Protein AF-A0A7S3P737-F1 (afdb_monomer_lite)

Structure (mmCIF, N/CA/C/O backbone):
data_AF-A0A7S3P737-F1
#
_entry.id   AF-A0A7S3P737-F1
#
loop_
_atom_site.group_PDB
_atom_site.id
_atom_site.type_symbol
_atom_site.label_atom_id
_atom_site.label_alt_id
_atom_site.label_comp_id
_atom_site.label_asym_id
_atom_site.label_entity_id
_atom_site.label_seq_id
_atom_site.pdbx_PDB_ins_code
_atom_site.Cartn_x
_atom_site.Cartn_y
_ato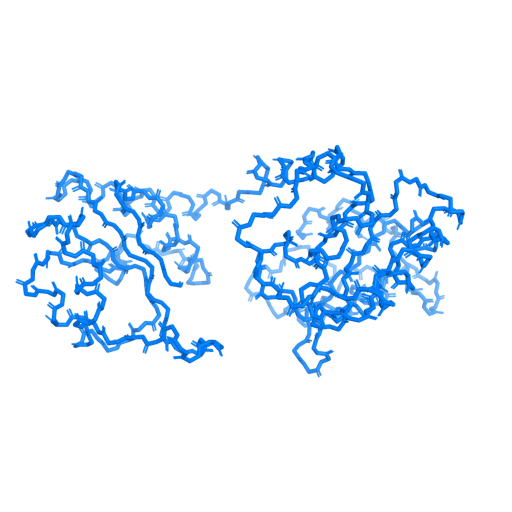m_site.Cartn_z
_atom_site.occupancy
_atom_site.B_iso_or_equiv
_atom_site.auth_seq_id
_atom_site.auth_comp_id
_atom_site.auth_asym_id
_atom_site.auth_atom_id
_atom_site.pdbx_PDB_model_num
ATOM 1 N N . MET A 1 1 ? -5.608 -9.167 -13.125 1.00 86.56 1 MET A N 1
ATOM 2 C CA . MET A 1 1 ? -4.995 -10.435 -13.580 1.00 86.56 1 MET A CA 1
ATOM 3 C C . MET A 1 1 ? -5.858 -11.105 -14.635 1.00 86.56 1 MET A C 1
ATOM 5 O O . MET A 1 1 ? -5.388 -11.224 -15.748 1.00 86.56 1 MET A O 1
ATOM 9 N N . GLU A 1 2 ? -7.113 -11.461 -14.346 1.00 91.94 2 GLU A N 1
ATOM 10 C CA . GLU A 1 2 ? -8.012 -12.085 -15.338 1.00 91.94 2 GLU A CA 1
ATOM 11 C C . GLU A 1 2 ? -8.119 -11.305 -16.657 1.00 91.94 2 GLU A C 1
ATOM 13 O O . GLU A 1 2 ? -7.989 -11.890 -17.725 1.00 91.94 2 GLU A O 1
ATOM 18 N N . GLU A 1 3 ? -8.280 -9.980 -16.591 1.00 91.38 3 GLU A N 1
ATOM 19 C CA . GLU A 1 3 ? -8.320 -9.136 -17.788 1.00 91.38 3 GLU A CA 1
ATOM 20 C C . GLU A 1 3 ? -7.031 -9.237 -18.621 1.00 91.38 3 GLU A C 1
ATOM 22 O O . GLU A 1 3 ? -7.095 -9.445 -19.828 1.00 91.38 3 GLU A O 1
ATOM 27 N N . PHE A 1 4 ? -5.863 -9.155 -17.973 1.00 93.25 4 PHE A N 1
ATOM 28 C CA . PHE A 1 4 ? -4.565 -9.3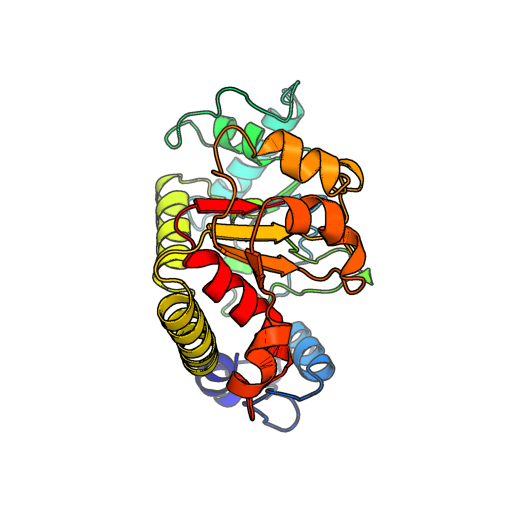52 -18.624 1.00 93.25 4 PHE A CA 1
ATOM 29 C C . PHE A 1 4 ? -4.478 -10.733 -19.287 1.00 93.25 4 PHE A C 1
ATOM 31 O O . PHE A 1 4 ? -4.093 -10.838 -20.450 1.00 93.25 4 PHE A O 1
ATOM 38 N N . LEU A 1 5 ? -4.898 -11.789 -18.582 1.00 95.69 5 LEU A N 1
ATOM 39 C CA . LEU A 1 5 ? -4.875 -13.145 -19.125 1.00 95.69 5 LEU A CA 1
ATOM 40 C C . LEU A 1 5 ? -5.788 -13.266 -20.352 1.00 95.69 5 LEU A C 1
ATOM 42 O O . LEU A 1 5 ? -5.359 -13.784 -21.375 1.00 95.69 5 LEU A O 1
ATOM 46 N N . LYS A 1 6 ? -7.008 -12.723 -20.300 1.00 95.94 6 LYS A N 1
ATOM 47 C CA . LYS A 1 6 ? -7.959 -12.745 -21.424 1.00 95.94 6 LYS A CA 1
ATOM 48 C C . LYS A 1 6 ? -7.476 -11.937 -22.628 1.00 95.94 6 LYS A C 1
ATOM 50 O O . LYS A 1 6 ? -7.570 -12.410 -23.755 1.00 95.94 6 LYS A O 1
ATOM 55 N N . ARG A 1 7 ? -6.997 -10.713 -22.399 1.00 95.06 7 ARG A N 1
ATOM 56 C CA . ARG A 1 7 ? -6.694 -9.751 -23.472 1.00 95.06 7 ARG A CA 1
ATOM 57 C C . ARG A 1 7 ? -5.316 -9.949 -24.089 1.00 95.06 7 ARG A C 1
ATOM 59 O O . ARG A 1 7 ? -5.134 -9.631 -25.259 1.00 95.06 7 ARG A O 1
ATOM 66 N N . VAL A 1 8 ? -4.360 -10.451 -23.313 1.00 93.94 8 VAL A N 1
ATOM 67 C CA . VAL A 1 8 ? -2.959 -10.576 -23.734 1.00 93.94 8 VAL A CA 1
ATOM 68 C C . VAL A 1 8 ? -2.536 -12.038 -23.753 1.00 93.94 8 VAL A C 1
ATOM 70 O O . VAL A 1 8 ? -2.126 -12.544 -24.791 1.00 93.94 8 VAL A O 1
ATOM 73 N N . ALA A 1 9 ? -2.678 -12.758 -22.639 1.00 94.25 9 ALA A N 1
ATOM 74 C CA . ALA A 1 9 ? -2.114 -14.105 -22.554 1.00 94.25 9 ALA A CA 1
ATOM 75 C C . ALA A 1 9 ? -2.780 -15.118 -23.492 1.00 94.25 9 ALA A C 1
ATOM 77 O O . ALA A 1 9 ? -2.098 -15.874 -24.180 1.00 94.25 9 ALA A O 1
ATOM 78 N N . MET A 1 10 ? -4.109 -15.095 -23.565 1.00 95.81 10 MET A N 1
ATOM 79 C CA . MET A 1 10 ? -4.894 -16.021 -24.384 1.00 95.81 10 MET A CA 1
ATOM 80 C C . MET A 1 10 ? -4.817 -15.735 -25.890 1.00 95.81 10 MET A C 1
ATOM 82 O O . MET A 1 10 ? -5.281 -16.551 -26.680 1.00 95.81 10 MET A O 1
ATOM 86 N N . THR A 1 11 ? -4.228 -14.612 -26.308 1.00 94.69 11 THR A N 1
ATOM 87 C CA . THR A 1 11 ? -4.102 -14.250 -27.732 1.00 94.69 11 THR A CA 1
ATOM 88 C C . THR A 1 11 ? -2.811 -14.774 -28.369 1.00 94.69 11 THR A C 1
ATOM 90 O O . THR A 1 11 ? -2.542 -14.496 -29.534 1.00 94.69 11 THR A O 1
ATOM 93 N N . GLY A 1 12 ? -2.003 -15.534 -27.618 1.00 92.81 12 GLY A N 1
ATOM 94 C CA . GLY A 1 12 ? -0.737 -16.092 -28.096 1.00 92.81 12 GLY A CA 1
ATOM 95 C C . GLY A 1 12 ? 0.419 -15.086 -28.139 1.00 92.81 12 GLY A C 1
ATOM 96 O O . GLY A 1 12 ? 1.449 -15.363 -28.748 1.00 92.81 12 GLY A O 1
ATOM 97 N N . GLN A 1 13 ? 0.267 -13.925 -27.493 1.00 92.69 13 GLN A N 1
ATOM 98 C CA . GLN A 1 13 ? 1.306 -12.889 -27.431 1.00 92.69 13 GLN A CA 1
ATOM 99 C C . GLN A 1 13 ? 2.427 -13.207 -26.428 1.00 92.69 13 GLN A C 1
ATOM 101 O O . GLN A 1 13 ? 3.493 -12.602 -26.486 1.00 92.69 13 GLN A O 1
ATOM 106 N N . MET A 1 14 ? 2.209 -14.162 -25.522 1.00 95.12 14 MET A N 1
ATOM 107 C CA . MET A 1 14 ? 3.172 -14.521 -24.482 1.00 95.12 14 MET A CA 1
ATOM 108 C C . MET A 1 14 ? 4.085 -15.641 -24.967 1.00 95.12 14 MET A C 1
ATOM 110 O O . MET A 1 14 ? 3.610 -16.703 -25.376 1.00 95.12 14 MET A O 1
ATOM 114 N N . ARG A 1 15 ? 5.397 -15.409 -24.906 1.00 95.19 15 ARG A N 1
ATOM 115 C CA . ARG A 1 15 ? 6.419 -16.378 -25.308 1.00 95.19 15 ARG A CA 1
ATOM 116 C C . ARG A 1 15 ? 7.304 -16.729 -24.134 1.00 95.19 15 ARG A C 1
ATOM 118 O O . ARG A 1 15 ? 7.755 -15.846 -23.411 1.00 95.19 15 ARG A O 1
ATOM 125 N N . ASN A 1 16 ? 7.583 -18.014 -23.984 1.00 95.81 16 ASN A N 1
ATOM 126 C CA . ASN A 1 16 ? 8.563 -18.493 -23.029 1.00 95.81 16 ASN A CA 1
ATOM 127 C C . ASN A 1 16 ? 9.941 -17.900 -23.363 1.00 95.81 16 ASN A C 1
ATOM 129 O O . ASN A 1 16 ? 10.419 -18.032 -24.488 1.00 95.81 16 ASN A O 1
ATOM 133 N N . LYS A 1 17 ? 10.595 -17.262 -22.395 1.00 92.19 17 LYS A N 1
ATOM 134 C CA . LYS A 1 17 ? 11.871 -16.559 -22.587 1.00 92.19 17 LYS A CA 1
ATOM 135 C C . LYS A 1 17 ? 13.044 -17.505 -22.872 1.00 92.19 17 LYS A C 1
ATOM 137 O O . LYS A 1 17 ? 14.062 -17.049 -23.377 1.00 92.19 17 LYS A O 1
ATOM 142 N N . VAL A 1 18 ? 12.910 -18.803 -22.579 1.00 93.56 18 VAL A N 1
ATOM 143 C CA . VAL A 1 18 ? 13.937 -19.824 -22.847 1.00 93.56 18 VAL A CA 1
ATOM 144 C C . VAL A 1 18 ? 13.696 -20.515 -24.187 1.00 93.56 18 VAL A C 1
ATOM 146 O O . VAL A 1 18 ? 14.613 -20.628 -24.994 1.00 93.56 18 VAL A O 1
ATOM 149 N N . THR A 1 19 ? 12.474 -20.989 -24.441 1.00 95.94 19 THR A N 1
ATOM 150 C CA . THR A 1 19 ? 12.172 -21.769 -25.658 1.00 95.94 19 THR A CA 1
ATOM 151 C C . THR A 1 19 ? 11.726 -20.906 -26.837 1.00 95.94 19 THR A C 1
ATOM 153 O O . THR A 1 19 ? 11.689 -21.387 -27.966 1.00 95.94 19 THR A O 1
ATOM 156 N N . ASN A 1 20 ? 11.362 -19.644 -26.586 1.00 94.31 20 ASN A N 1
ATOM 157 C CA . ASN A 1 20 ? 10.759 -18.707 -27.539 1.00 94.31 20 ASN A CA 1
ATOM 158 C C . ASN A 1 20 ? 9.423 -19.183 -28.157 1.00 94.31 20 ASN A C 1
ATOM 160 O O . ASN A 1 20 ? 8.899 -18.588 -29.108 1.00 94.31 20 ASN A O 1
ATOM 164 N N . LEU A 1 21 ? 8.840 -20.253 -27.610 1.00 96.69 21 LEU A N 1
ATOM 165 C CA . LEU A 1 21 ? 7.542 -20.776 -28.020 1.00 96.69 21 LEU A CA 1
ATOM 166 C C . LEU A 1 21 ? 6.415 -20.018 -27.320 1.00 96.69 21 LEU A C 1
ATOM 168 O O . LEU A 1 21 ? 6.566 -19.561 -26.187 1.00 96.69 21 LEU A O 1
ATOM 172 N N . VAL A 1 22 ? 5.278 -19.896 -28.006 1.00 96.38 22 VAL A N 1
ATOM 173 C CA . VAL A 1 22 ? 4.056 -19.345 -27.413 1.00 96.38 22 VAL A CA 1
ATOM 174 C C . VAL A 1 22 ? 3.598 -20.262 -26.283 1.00 96.38 22 VAL A C 1
ATOM 176 O O . VAL A 1 22 ? 3.490 -21.472 -26.477 1.00 96.38 22 VAL A O 1
ATOM 179 N N . GLU A 1 23 ? 3.310 -19.686 -25.118 1.00 96.44 23 GLU A N 1
ATOM 180 C CA . GLU A 1 23 ? 2.890 -20.433 -23.933 1.00 96.44 23 GLU A CA 1
ATOM 181 C C . GLU A 1 23 ? 1.646 -19.783 -23.318 1.00 96.44 23 GLU A C 1
ATOM 183 O O . GLU A 1 23 ? 1.682 -18.645 -22.847 1.00 96.44 23 GLU A O 1
ATOM 188 N N . LEU A 1 24 ? 0.531 -20.516 -23.328 1.00 96.38 24 LEU A N 1
ATOM 189 C CA . LEU A 1 24 ? -0.729 -20.074 -22.729 1.00 96.38 24 LEU A CA 1
ATOM 190 C C . LEU A 1 24 ? -0.703 -20.225 -21.200 1.00 96.38 24 LEU A C 1
ATOM 192 O O . LEU A 1 24 ? 0.069 -21.037 -20.684 1.00 96.38 24 LEU A O 1
ATOM 196 N N . PRO A 1 25 ? -1.557 -19.485 -20.464 1.00 95.94 25 PRO A N 1
ATOM 197 C CA . PRO A 1 25 ? -1.704 -19.657 -19.023 1.00 95.94 25 PRO A CA 1
ATOM 198 C C . PRO A 1 25 ? -1.969 -21.121 -18.636 1.00 95.94 25 PRO A C 1
ATOM 200 O O . PRO A 1 25 ? -2.633 -21.837 -19.391 1.00 95.94 25 PRO A O 1
ATOM 203 N N . PRO A 1 26 ? -1.527 -21.579 -17.449 1.00 95.88 26 PRO A N 1
ATOM 204 C CA . PRO A 1 26 ? -1.717 -22.964 -17.031 1.00 95.88 26 PRO A CA 1
ATOM 205 C C . PRO A 1 26 ? -3.189 -23.384 -17.089 1.00 95.88 26 PRO A C 1
ATOM 207 O O . PRO A 1 26 ? -4.065 -22.659 -16.612 1.00 95.88 26 PRO A O 1
ATOM 210 N N . GLN A 1 27 ? -3.450 -24.556 -17.677 1.00 94.25 27 GLN A N 1
ATOM 211 C CA . GLN A 1 27 ? -4.801 -25.098 -17.902 1.00 94.25 27 GLN A CA 1
ATOM 212 C C . GLN A 1 27 ? -5.725 -24.167 -18.715 1.00 94.25 27 GLN A C 1
ATOM 214 O O . GLN A 1 27 ? -6.942 -24.328 -18.685 1.00 94.25 27 GLN A O 1
ATOM 219 N N . ASN A 1 28 ? -5.165 -23.184 -19.430 1.00 94.75 28 ASN A N 1
ATOM 220 C CA . ASN A 1 28 ? -5.897 -22.127 -20.130 1.00 94.75 28 ASN A CA 1
ATOM 221 C C . ASN A 1 28 ? -6.860 -21.344 -19.214 1.00 94.75 28 ASN A C 1
ATOM 223 O O . ASN A 1 28 ? -7.858 -20.786 -19.674 1.00 94.75 28 ASN A O 1
ATOM 227 N N . LEU A 1 29 ? -6.572 -21.300 -17.907 1.00 94.75 29 LEU A N 1
ATOM 228 C CA . LEU A 1 29 ? -7.402 -20.616 -16.922 1.00 94.75 29 LEU A CA 1
ATOM 229 C C . LEU A 1 29 ? -7.126 -19.113 -16.914 1.00 94.75 29 LEU A C 1
ATOM 231 O O . LEU A 1 29 ? -5.989 -18.660 -16.754 1.00 94.75 29 LEU A O 1
ATOM 235 N N . THR A 1 30 ? -8.198 -18.328 -16.998 1.00 94.88 30 THR A N 1
ATOM 236 C CA . THR A 1 30 ? -8.136 -16.868 -16.856 1.00 94.88 30 THR A CA 1
ATOM 237 C C . THR A 1 30 ? -8.623 -16.382 -15.495 1.00 94.88 30 THR A C 1
ATOM 239 O O . THR A 1 30 ? -8.148 -15.352 -15.019 1.00 94.88 30 THR A O 1
ATOM 242 N N . ASP A 1 31 ? -9.542 -17.108 -14.853 1.00 92.12 31 ASP A N 1
ATOM 243 C CA . ASP A 1 31 ? -9.976 -16.818 -13.485 1.00 92.12 31 ASP A CA 1
ATOM 244 C C . ASP A 1 31 ? -9.206 -17.693 -12.488 1.00 92.12 31 ASP A C 1
ATOM 246 O O . ASP A 1 31 ? -9.208 -18.918 -12.574 1.00 92.12 31 ASP A O 1
ATOM 250 N N . TRP A 1 32 ? -8.539 -17.034 -11.545 1.00 89.44 32 TRP A N 1
ATOM 251 C CA . TRP A 1 32 ? -7.716 -17.648 -10.504 1.00 89.44 32 TRP A CA 1
ATOM 252 C C . TRP A 1 32 ? -8.259 -17.367 -9.094 1.00 89.44 32 TRP A C 1
ATOM 254 O O . TRP A 1 32 ? -7.564 -17.594 -8.100 1.00 89.44 32 TRP A O 1
ATOM 264 N N . ASN A 1 33 ? -9.483 -16.841 -8.967 1.00 83.25 33 ASN A N 1
ATOM 265 C CA . ASN A 1 33 ? -10.104 -16.601 -7.666 1.00 83.25 33 ASN A CA 1
ATOM 266 C C . ASN A 1 33 ? -10.264 -17.927 -6.899 1.00 83.25 33 ASN A C 1
ATOM 268 O O . ASN A 1 33 ? -10.887 -18.868 -7.379 1.00 83.25 33 ASN A O 1
ATOM 272 N N . GLY A 1 34 ? -9.696 -17.998 -5.691 1.00 80.94 34 GLY A N 1
ATOM 273 C CA . GLY A 1 34 ? -9.750 -19.199 -4.845 1.00 80.94 34 GLY A CA 1
ATOM 274 C C . GLY A 1 34 ? -8.845 -20.356 -5.291 1.00 80.94 34 GLY A C 1
ATOM 275 O O . GLY A 1 34 ? -8.876 -21.406 -4.660 1.00 80.94 34 GLY A O 1
ATOM 276 N N . GLN A 1 35 ? -8.033 -20.169 -6.336 1.00 86.12 35 GLN A N 1
ATOM 277 C CA . GLN A 1 35 ? -7.122 -21.187 -6.869 1.00 86.12 35 GLN A CA 1
ATOM 278 C C . GLN A 1 35 ? -5.707 -21.057 -6.284 1.00 86.12 35 GLN A C 1
ATOM 280 O O . GLN A 1 35 ? -5.302 -19.981 -5.827 1.00 86.12 35 GLN A O 1
ATOM 285 N N . ASP A 1 36 ? -4.913 -22.132 -6.353 1.00 87.31 36 ASP A N 1
ATOM 286 C CA . ASP A 1 36 ? -3.477 -22.043 -6.070 1.00 87.31 36 ASP A CA 1
ATOM 287 C C . ASP A 1 36 ? -2.752 -21.304 -7.204 1.00 87.31 36 ASP A C 1
ATOM 289 O O . ASP A 1 36 ? -2.474 -21.837 -8.276 1.00 87.31 36 ASP A O 1
ATOM 293 N N . VAL A 1 37 ? -2.394 -20.051 -6.938 1.00 90.31 37 VAL A N 1
ATOM 294 C CA . VAL A 1 37 ? -1.698 -19.175 -7.887 1.00 90.31 37 VAL A CA 1
ATOM 295 C C . VAL A 1 37 ? -0.213 -19.511 -8.074 1.00 90.31 37 VAL A C 1
ATOM 297 O O . VAL A 1 37 ? 0.487 -18.774 -8.772 1.00 90.31 37 VAL A O 1
ATOM 300 N N . LYS A 1 38 ? 0.326 -20.560 -7.438 1.00 91.31 38 LYS A N 1
ATOM 301 C CA . LYS A 1 38 ? 1.746 -20.922 -7.560 1.00 91.31 38 LYS A CA 1
ATOM 302 C C . LYS A 1 38 ? 2.141 -21.211 -9.010 1.00 91.31 38 LYS A C 1
ATOM 304 O O . LYS A 1 38 ? 3.094 -20.605 -9.493 1.00 91.31 38 LYS A O 1
ATOM 309 N N . VAL A 1 39 ? 1.381 -22.056 -9.706 1.00 93.88 39 VAL A N 1
ATOM 310 C CA . VAL A 1 39 ? 1.654 -22.413 -11.110 1.00 93.88 39 VAL A CA 1
ATOM 311 C C . VAL A 1 39 ? 1.510 -21.209 -12.044 1.00 93.88 39 VAL A C 1
ATOM 313 O O . VAL A 1 39 ? 2.316 -21.036 -12.952 1.00 93.88 39 VAL A O 1
ATOM 316 N N . LEU A 1 40 ? 0.559 -20.306 -11.770 1.00 94.62 40 LEU A N 1
ATOM 317 C CA . LEU A 1 40 ? 0.423 -19.050 -12.513 1.00 94.62 40 LEU A CA 1
ATOM 318 C C . LEU A 1 40 ? 1.663 -18.164 -12.344 1.00 94.62 40 LEU A C 1
ATOM 320 O O . LEU A 1 40 ? 2.140 -17.573 -13.308 1.00 94.62 40 LEU A O 1
ATOM 324 N N . LYS A 1 41 ? 2.194 -18.058 -11.122 1.00 92.94 41 LYS A N 1
ATOM 325 C CA . LYS A 1 41 ? 3.401 -17.265 -10.843 1.00 92.94 41 LYS A CA 1
ATOM 326 C C . LYS A 1 41 ? 4.635 -17.839 -11.530 1.00 92.94 41 LYS A C 1
ATOM 328 O O . LYS A 1 41 ? 5.484 -17.066 -11.959 1.00 92.94 41 LYS A O 1
ATOM 333 N N . GLU A 1 42 ? 4.759 -19.161 -11.586 1.00 92.88 42 GLU A N 1
ATOM 334 C CA . GLU A 1 42 ? 5.846 -19.839 -12.303 1.00 92.88 42 GLU A CA 1
ATOM 335 C C . GLU A 1 42 ? 5.742 -19.589 -13.808 1.00 92.88 42 GLU A C 1
ATOM 337 O O . GLU A 1 42 ? 6.714 -19.134 -14.405 1.00 92.88 42 GLU A O 1
ATOM 342 N N . TRP A 1 43 ? 4.548 -19.742 -14.384 1.00 95.44 43 TRP A N 1
ATOM 343 C CA . TRP A 1 43 ? 4.286 -19.395 -15.781 1.00 95.44 43 TRP A CA 1
ATOM 344 C C . TRP A 1 43 ? 4.621 -17.929 -16.092 1.00 95.44 43 TRP A C 1
ATOM 346 O O . TRP A 1 43 ? 5.390 -17.665 -17.010 1.00 95.44 43 TRP A O 1
ATOM 356 N N . LEU A 1 44 ? 4.144 -16.971 -15.282 1.00 95.56 44 LEU A N 1
ATOM 357 C CA . LEU A 1 44 ? 4.437 -15.542 -15.467 1.00 95.56 44 LEU A CA 1
ATOM 358 C C . LEU A 1 44 ? 5.944 -15.276 -15.541 1.00 95.56 44 LEU A C 1
ATOM 360 O O . LEU A 1 44 ? 6.386 -14.522 -16.399 1.00 95.56 44 LEU A O 1
ATOM 364 N N . ARG A 1 45 ? 6.744 -15.915 -14.680 1.00 93.69 45 ARG A N 1
ATOM 365 C CA . ARG A 1 45 ? 8.210 -15.762 -14.686 1.00 93.69 45 ARG A CA 1
ATOM 366 C C . ARG A 1 45 ? 8.863 -16.287 -15.958 1.00 93.69 45 ARG A C 1
ATOM 368 O O . ARG A 1 45 ? 9.891 -15.758 -16.357 1.00 93.69 45 ARG A O 1
ATOM 375 N N . ASN A 1 46 ? 8.279 -17.310 -16.572 1.00 95.31 46 ASN A N 1
ATOM 376 C CA . ASN A 1 46 ? 8.805 -17.891 -17.799 1.00 95.31 46 ASN A CA 1
ATOM 377 C C . ASN A 1 46 ? 8.468 -17.053 -19.029 1.00 95.31 46 ASN A C 1
ATOM 379 O O . ASN A 1 46 ? 9.220 -17.106 -19.993 1.00 95.31 46 ASN A O 1
ATOM 383 N N . VAL A 1 47 ? 7.355 -16.311 -19.023 1.00 96.06 47 VAL A N 1
ATOM 384 C CA . VAL A 1 47 ? 6.840 -15.631 -20.227 1.00 96.06 47 VAL A CA 1
ATOM 385 C C . VAL A 1 47 ? 6.947 -14.105 -20.204 1.00 96.06 47 VAL A C 1
ATOM 387 O O . VAL A 1 47 ? 6.521 -13.444 -21.147 1.00 96.06 47 VAL A O 1
ATOM 390 N N . THR A 1 48 ? 7.474 -13.522 -19.130 1.00 95.56 48 THR A N 1
ATOM 391 C CA . THR A 1 48 ? 7.613 -12.065 -18.966 1.00 95.56 48 THR A CA 1
ATOM 392 C C . THR A 1 48 ? 9.028 -11.700 -18.546 1.00 95.56 48 THR A C 1
ATOM 394 O O . THR A 1 48 ? 9.742 -12.523 -17.965 1.00 95.56 48 THR A O 1
ATOM 397 N N . HIS A 1 49 ? 9.421 -10.444 -18.755 1.00 94.56 49 HIS A N 1
ATOM 398 C CA . HIS A 1 49 ? 10.612 -9.922 -18.101 1.00 94.56 49 HIS A CA 1
ATOM 399 C C . HIS A 1 49 ? 10.333 -9.777 -16.599 1.00 94.56 49 HIS A C 1
ATOM 401 O O . HIS A 1 49 ? 9.466 -9.011 -16.179 1.00 94.56 49 HIS A O 1
ATOM 407 N N . THR A 1 50 ? 11.038 -10.549 -15.772 1.00 92.75 50 THR A N 1
ATOM 408 C CA . THR A 1 50 ? 10.844 -10.567 -14.315 1.00 92.75 50 THR A CA 1
ATOM 409 C C . THR A 1 50 ? 12.103 -10.041 -13.630 1.00 92.75 50 THR A C 1
ATOM 411 O O . THR A 1 50 ? 13.017 -10.826 -13.356 1.00 92.75 50 THR A O 1
ATOM 414 N N . PRO A 1 51 ? 12.175 -8.740 -13.315 1.00 89.69 51 PRO A N 1
ATOM 415 C CA . PRO A 1 51 ? 13.375 -8.191 -12.721 1.00 89.69 51 PRO A CA 1
ATOM 416 C C . PRO A 1 51 ? 13.493 -8.593 -11.241 1.00 89.69 51 PRO A C 1
ATOM 418 O O . PRO A 1 51 ? 12.505 -8.690 -10.504 1.00 89.69 51 PRO A O 1
ATOM 421 N N . LEU A 1 52 ? 14.727 -8.816 -10.777 1.00 87.69 52 LEU A N 1
ATOM 422 C CA . LEU A 1 52 ? 15.032 -9.189 -9.388 1.00 87.69 52 LEU A CA 1
ATOM 423 C C . LEU A 1 52 ? 15.155 -7.959 -8.481 1.00 87.69 52 LEU A C 1
ATOM 425 O O . LEU A 1 52 ? 16.198 -7.707 -7.878 1.00 87.69 52 LEU A O 1
ATOM 429 N N . TRP A 1 53 ? 14.086 -7.176 -8.366 1.00 87.94 53 TRP A N 1
ATOM 430 C CA . TRP A 1 53 ? 14.098 -5.970 -7.538 1.00 87.94 53 TRP A CA 1
ATOM 431 C C . TRP A 1 53 ? 13.935 -6.321 -6.059 1.00 87.94 53 TRP A C 1
ATOM 433 O O . TRP A 1 53 ? 12.847 -6.668 -5.600 1.00 87.94 53 TRP A O 1
ATOM 443 N N . SER A 1 54 ? 15.038 -6.236 -5.308 1.00 89.00 54 SER A N 1
ATOM 444 C CA . SER A 1 54 ? 15.067 -6.360 -3.846 1.00 89.00 54 SER A CA 1
ATOM 445 C C . SER A 1 54 ? 14.809 -4.985 -3.219 1.00 89.00 54 SER A C 1
ATOM 447 O O . SER A 1 54 ? 15.741 -4.179 -3.127 1.00 89.00 54 SER A O 1
ATOM 449 N N . PRO A 1 55 ? 13.588 -4.682 -2.739 1.00 85.62 55 PRO A N 1
ATOM 450 C CA . PRO A 1 55 ? 13.220 -3.309 -2.394 1.00 85.62 55 PRO A CA 1
ATOM 451 C C . PRO A 1 55 ? 13.913 -2.779 -1.132 1.00 85.62 55 PRO A C 1
ATOM 453 O O . PRO A 1 55 ? 13.852 -1.586 -0.847 1.00 85.62 55 PRO A O 1
ATOM 456 N N . GLY A 1 56 ? 14.547 -3.659 -0.349 1.00 85.38 56 GLY A N 1
ATOM 457 C CA . GLY A 1 56 ? 15.394 -3.272 0.782 1.00 85.38 56 GLY A CA 1
ATOM 458 C C . GLY A 1 56 ? 16.836 -2.939 0.388 1.00 85.38 56 GLY A C 1
ATOM 459 O O . GLY A 1 56 ? 17.558 -2.348 1.184 1.00 85.38 56 GLY A O 1
ATOM 460 N N . SER A 1 57 ? 17.269 -3.318 -0.816 1.00 88.31 57 SER A N 1
ATOM 461 C CA . SER A 1 57 ? 18.652 -3.156 -1.286 1.00 88.31 57 SER A CA 1
ATOM 462 C C . SER A 1 57 ? 18.762 -2.108 -2.389 1.00 88.31 57 SER A C 1
ATOM 464 O O . SER A 1 57 ? 19.678 -1.284 -2.350 1.00 88.31 57 SER A O 1
ATOM 466 N N . CYS A 1 58 ? 17.811 -2.117 -3.327 1.00 90.88 58 CYS A N 1
ATOM 467 C CA . CYS A 1 58 ? 17.759 -1.198 -4.453 1.00 90.88 58 CYS A CA 1
ATOM 468 C C . CYS A 1 58 ? 16.436 -0.423 -4.503 1.00 90.88 58 CYS A C 1
ATOM 470 O O . CYS A 1 58 ? 15.387 -0.921 -4.089 1.00 90.88 58 CYS A O 1
ATOM 472 N N . LEU A 1 59 ? 16.501 0.813 -4.995 1.00 93.75 59 LEU A N 1
ATOM 473 C CA . LEU A 1 59 ? 15.342 1.656 -5.292 1.00 93.75 59 LEU A CA 1
ATOM 474 C C . LEU A 1 59 ? 14.985 1.487 -6.771 1.00 93.75 59 LEU A C 1
ATOM 476 O O . LEU A 1 59 ? 15.873 1.622 -7.611 1.00 93.75 59 LEU A O 1
ATOM 480 N N . ALA A 1 60 ? 13.726 1.190 -7.099 1.00 94.06 60 ALA A N 1
ATOM 481 C CA . ALA A 1 60 ? 13.314 1.113 -8.496 1.00 94.06 60 ALA A CA 1
ATOM 482 C C . ALA A 1 60 ? 13.304 2.523 -9.095 1.00 94.06 60 ALA A C 1
ATOM 484 O O . ALA A 1 60 ? 12.562 3.379 -8.615 1.00 94.06 60 ALA A O 1
ATOM 485 N N . ALA A 1 61 ? 14.142 2.769 -10.098 1.00 96.12 61 ALA A N 1
ATOM 486 C CA . ALA A 1 61 ? 14.363 4.099 -10.652 1.00 96.12 61 ALA A CA 1
ATOM 487 C C . ALA A 1 61 ? 13.935 4.149 -12.119 1.00 96.12 61 ALA A C 1
ATOM 489 O O . ALA A 1 61 ? 14.390 3.346 -12.927 1.00 96.12 61 ALA A O 1
ATOM 490 N N . PHE A 1 62 ? 13.072 5.099 -12.454 1.00 96.88 62 PHE A N 1
ATOM 491 C CA . PHE A 1 62 ? 12.523 5.285 -13.790 1.00 96.88 62 PHE A CA 1
ATOM 492 C C . PHE A 1 62 ? 13.181 6.519 -14.417 1.00 96.88 62 PHE A C 1
ATOM 494 O O . PHE A 1 62 ? 13.058 7.608 -13.841 1.00 96.88 62 PHE A O 1
ATOM 501 N N . PRO A 1 63 ? 13.928 6.358 -15.524 1.00 97.75 63 PRO A N 1
ATOM 502 C CA . PRO A 1 63 ? 14.544 7.481 -16.222 1.00 97.75 63 PRO A CA 1
ATOM 503 C C . PRO A 1 63 ? 13.479 8.380 -16.856 1.00 97.75 63 PRO A C 1
ATOM 505 O O . PRO A 1 63 ? 12.380 7.924 -17.162 1.00 97.75 63 PRO A O 1
ATOM 508 N N . GLN A 1 64 ? 13.820 9.649 -17.069 1.00 96.44 64 GLN A N 1
ATOM 509 C CA . GLN A 1 64 ? 12.938 10.656 -17.674 1.00 96.44 64 GLN A CA 1
ATOM 510 C C . GLN A 1 64 ? 12.594 10.335 -19.135 1.00 96.44 64 GLN A C 1
ATOM 512 O O . GLN A 1 64 ? 11.600 10.814 -19.672 1.00 96.44 64 GLN A O 1
ATOM 517 N N . ASP A 1 65 ? 13.445 9.568 -19.807 1.00 95.19 65 ASP A N 1
ATOM 518 C CA . ASP A 1 65 ? 13.271 9.207 -21.202 1.00 95.19 65 ASP A CA 1
ATOM 519 C C . ASP A 1 65 ? 13.831 7.804 -21.470 1.00 95.19 65 ASP A C 1
ATOM 521 O O . ASP A 1 65 ? 14.548 7.221 -20.652 1.00 95.19 65 ASP A O 1
ATOM 525 N N . ALA A 1 66 ? 13.481 7.254 -22.633 1.00 92.69 66 ALA A N 1
ATOM 526 C CA . ALA A 1 66 ? 13.797 5.882 -23.014 1.00 92.69 66 ALA A CA 1
ATOM 527 C C . ALA A 1 66 ? 15.221 5.693 -23.579 1.00 92.69 66 ALA A C 1
ATOM 529 O O . ALA A 1 66 ? 15.470 4.785 -24.375 1.00 92.69 66 ALA A O 1
ATOM 530 N N . THR A 1 67 ? 16.157 6.590 -23.253 1.00 95.88 67 THR A N 1
ATOM 531 C CA . THR A 1 67 ? 17.512 6.552 -23.811 1.00 95.88 67 THR A CA 1
ATOM 532 C C . THR A 1 67 ? 18.527 5.947 -22.852 1.00 95.88 67 THR A C 1
ATOM 534 O O . THR A 1 67 ? 18.470 6.111 -21.633 1.00 95.88 67 THR A O 1
ATOM 537 N N . GLU A 1 68 ? 19.557 5.338 -23.435 1.00 96.38 68 GLU A N 1
ATOM 538 C CA . GLU A 1 68 ? 20.733 4.868 -22.700 1.00 96.38 68 GLU A CA 1
ATOM 539 C C . GLU A 1 68 ? 21.436 6.016 -21.950 1.00 96.38 68 GLU A C 1
ATOM 541 O O . GLU A 1 68 ? 22.027 5.827 -20.888 1.00 96.38 68 GLU A O 1
ATOM 546 N N . ALA A 1 69 ? 21.345 7.247 -22.465 1.00 97.12 69 ALA A N 1
ATOM 547 C CA . ALA A 1 69 ? 21.880 8.420 -21.787 1.00 97.12 69 ALA A CA 1
ATOM 548 C C . ALA A 1 69 ? 21.157 8.688 -20.457 1.00 97.12 69 ALA A C 1
ATOM 550 O O . ALA A 1 69 ? 21.819 9.019 -19.474 1.00 97.12 69 ALA A O 1
ATOM 551 N N . ALA A 1 70 ? 19.834 8.516 -20.392 1.00 96.75 70 ALA A N 1
ATOM 552 C CA . ALA A 1 70 ? 19.069 8.694 -19.158 1.00 96.75 70 ALA A CA 1
ATOM 553 C C . ALA A 1 70 ? 19.368 7.616 -18.112 1.00 96.75 70 ALA A C 1
ATOM 555 O O . ALA A 1 70 ? 19.559 7.927 -16.934 1.00 96.75 70 ALA A O 1
ATOM 556 N N . VAL A 1 71 ? 19.526 6.366 -18.550 1.00 97.25 71 VAL A N 1
ATOM 557 C CA . VAL A 1 71 ? 19.995 5.267 -17.690 1.00 97.25 71 VAL A CA 1
ATOM 558 C C . VAL A 1 71 ? 21.366 5.605 -17.086 1.00 97.25 71 VAL A C 1
ATOM 560 O O . VAL A 1 71 ? 21.552 5.541 -15.868 1.00 97.25 71 VAL A O 1
ATOM 563 N N . ASN A 1 72 ? 22.307 6.075 -17.909 1.00 97.62 72 ASN A N 1
ATOM 564 C CA . ASN A 1 72 ? 23.636 6.487 -17.449 1.00 97.62 72 ASN A CA 1
ATOM 565 C C . ASN A 1 72 ? 23.604 7.698 -16.498 1.00 97.62 72 ASN A C 1
ATOM 567 O O . ASN A 1 72 ? 24.378 7.741 -15.537 1.00 97.62 72 ASN A O 1
ATOM 571 N N . ARG A 1 73 ? 22.689 8.661 -16.693 1.00 97.69 73 ARG A N 1
ATOM 572 C CA . ARG A 1 73 ? 22.495 9.776 -15.744 1.00 97.69 73 ARG A CA 1
ATOM 573 C C . ARG A 1 73 ? 22.095 9.275 -14.358 1.00 97.69 73 ARG A C 1
ATOM 575 O O . ARG A 1 73 ? 22.664 9.731 -13.367 1.00 97.69 73 ARG A O 1
ATOM 582 N N . LEU A 1 74 ? 21.167 8.320 -14.275 1.00 97.94 74 LEU A N 1
ATOM 583 C CA . LEU A 1 74 ? 20.747 7.730 -13.000 1.00 97.94 74 LEU A CA 1
ATOM 584 C C . LEU A 1 74 ? 21.900 7.010 -12.286 1.00 97.94 74 LEU A C 1
ATOM 586 O O . LEU A 1 74 ? 22.035 7.147 -11.066 1.00 97.94 74 LEU A O 1
ATOM 590 N N . HIS A 1 75 ? 22.767 6.307 -13.021 1.00 97.31 75 HIS A N 1
ATOM 591 C CA . HIS A 1 75 ? 24.002 5.752 -12.455 1.00 97.31 75 HIS A CA 1
ATOM 592 C C . HIS A 1 75 ? 24.907 6.848 -11.877 1.00 97.31 75 HIS A C 1
ATOM 594 O O . HIS A 1 75 ? 25.331 6.741 -10.724 1.00 97.31 75 HIS A O 1
ATOM 600 N N . GLY A 1 76 ? 25.121 7.941 -12.615 1.00 97.62 76 GLY A N 1
ATOM 601 C CA . GLY A 1 76 ? 25.884 9.095 -12.131 1.00 97.62 76 GLY A CA 1
ATOM 602 C C . GLY A 1 76 ? 25.287 9.723 -10.865 1.00 97.62 76 GLY A C 1
ATOM 603 O O . GLY A 1 76 ? 26.011 10.003 -9.906 1.00 97.62 76 GLY A O 1
ATOM 604 N N . TYR A 1 77 ? 23.960 9.875 -10.799 1.00 97.19 77 TYR A N 1
ATOM 605 C CA . TYR A 1 77 ? 23.289 10.358 -9.588 1.00 97.19 77 TYR A CA 1
ATOM 606 C C . TYR A 1 77 ? 23.463 9.408 -8.404 1.00 97.19 77 TYR A C 1
ATOM 608 O O . TYR A 1 77 ? 23.670 9.870 -7.282 1.00 97.19 77 TYR A O 1
ATOM 616 N N . MET A 1 78 ? 23.414 8.093 -8.629 1.00 96.31 78 MET A N 1
ATOM 617 C CA . MET A 1 78 ? 23.657 7.105 -7.578 1.00 96.31 78 MET A CA 1
ATOM 618 C C . MET A 1 78 ? 25.089 7.198 -7.031 1.00 96.31 78 MET A C 1
ATOM 620 O O . MET A 1 78 ? 25.291 7.160 -5.812 1.00 96.31 78 MET A O 1
ATOM 624 N N . GLU A 1 79 ? 26.087 7.350 -7.902 1.00 96.44 79 GLU A N 1
ATOM 625 C CA . GLU A 1 79 ? 27.478 7.559 -7.490 1.00 96.44 79 GLU A CA 1
ATOM 626 C C . GLU A 1 79 ? 27.641 8.840 -6.664 1.00 96.44 79 GLU A C 1
ATOM 628 O O . GLU A 1 79 ? 28.287 8.831 -5.610 1.00 96.44 79 GLU A O 1
ATOM 633 N N . GLU A 1 80 ? 27.029 9.945 -7.091 1.00 95.62 80 GLU A N 1
ATOM 634 C CA . GLU A 1 80 ? 27.114 11.215 -6.367 1.00 95.62 80 GLU A CA 1
ATOM 635 C C . GLU A 1 80 ? 26.343 11.193 -5.037 1.00 95.62 80 GLU A C 1
ATOM 637 O O . GLU A 1 80 ? 26.785 11.771 -4.035 1.00 95.62 80 GLU A O 1
ATOM 642 N N . ALA A 1 81 ? 25.198 10.512 -4.990 1.00 93.50 81 ALA A N 1
ATOM 643 C CA . ALA A 1 81 ? 24.442 10.293 -3.762 1.00 93.50 81 ALA A CA 1
ATOM 644 C C . ALA A 1 81 ? 25.223 9.419 -2.768 1.00 93.50 81 ALA A C 1
ATOM 646 O O . ALA A 1 81 ? 25.186 9.683 -1.567 1.00 93.50 81 ALA A O 1
ATOM 647 N N . SER A 1 82 ? 25.988 8.439 -3.259 1.00 92.06 82 SER A N 1
ATOM 648 C CA . SER A 1 82 ? 26.839 7.575 -2.428 1.00 92.06 82 SER A CA 1
ATOM 649 C C . SER A 1 82 ? 28.026 8.322 -1.817 1.00 92.06 82 SER A C 1
ATOM 651 O O . SER A 1 82 ? 28.402 8.043 -0.680 1.00 92.06 82 SER A O 1
ATOM 653 N N . LYS A 1 83 ? 28.601 9.289 -2.546 1.00 93.12 83 LYS A N 1
ATOM 654 C CA . LYS A 1 83 ? 29.684 10.158 -2.046 1.00 93.12 83 LYS A CA 1
ATOM 655 C C . LYS A 1 83 ? 29.203 11.126 -0.961 1.00 93.12 83 LYS A C 1
ATOM 657 O O . LYS A 1 83 ? 29.963 11.450 -0.055 1.00 93.12 83 LYS A O 1
ATOM 662 N N . ASN A 1 84 ? 27.946 11.563 -1.044 1.00 86.31 84 ASN A N 1
ATOM 663 C CA . ASN A 1 84 ? 27.342 12.531 -0.127 1.00 86.31 84 ASN A CA 1
ATOM 664 C C . ASN A 1 84 ? 26.020 11.994 0.452 1.00 86.31 84 ASN A C 1
ATOM 666 O O . ASN A 1 84 ? 24.946 12.486 0.083 1.00 86.31 84 ASN A O 1
ATOM 670 N N . PRO A 1 85 ? 26.071 10.977 1.334 1.00 81.56 85 PRO A N 1
ATOM 671 C CA . PRO A 1 85 ? 24.869 10.383 1.902 1.00 81.56 85 PRO A CA 1
ATOM 672 C C . PRO A 1 85 ? 24.179 11.348 2.875 1.00 81.56 85 PRO A C 1
ATOM 674 O O . PRO A 1 85 ? 24.830 12.123 3.583 1.00 81.56 85 PRO A O 1
ATOM 677 N N . LEU A 1 86 ? 22.847 11.268 2.967 1.00 79.94 86 LEU A N 1
ATOM 678 C CA . LEU A 1 86 ? 22.108 11.984 4.007 1.00 79.94 86 LEU A CA 1
ATOM 679 C C . LEU A 1 86 ? 22.507 11.455 5.388 1.00 79.94 86 LEU A C 1
ATOM 681 O O . LEU A 1 86 ? 22.416 10.259 5.661 1.00 79.94 86 LEU A O 1
ATOM 685 N N . LYS A 1 87 ? 22.922 12.367 6.276 1.00 73.56 87 LYS A N 1
ATOM 686 C CA . LYS A 1 87 ? 23.303 12.038 7.661 1.00 73.56 87 LYS A CA 1
ATOM 687 C C . LYS A 1 87 ? 22.118 11.546 8.494 1.00 73.56 87 LYS A C 1
ATOM 689 O O . LYS A 1 87 ? 22.303 10.705 9.367 1.00 73.56 87 LYS A O 1
ATOM 694 N N . ASN A 1 88 ? 20.919 12.072 8.233 1.00 71.69 88 ASN A N 1
ATOM 695 C CA . ASN A 1 88 ? 19.680 11.637 8.867 1.00 71.69 88 ASN A CA 1
ATOM 696 C C . ASN A 1 88 ? 18.702 11.157 7.782 1.00 71.69 88 ASN A C 1
ATOM 698 O O . ASN A 1 88 ? 18.353 11.954 6.910 1.00 71.69 88 ASN A O 1
ATOM 702 N N . PRO A 1 89 ? 18.258 9.889 7.817 1.00 62.16 89 PRO A N 1
ATOM 703 C CA . PRO A 1 89 ? 17.277 9.378 6.863 1.00 62.16 89 PRO A CA 1
ATOM 704 C C . PRO A 1 89 ? 15.876 9.978 7.062 1.00 62.16 89 PRO A C 1
ATOM 706 O O . PRO A 1 89 ? 15.053 9.888 6.159 1.00 62.16 89 PRO A O 1
ATOM 709 N N . ILE A 1 90 ? 15.594 10.581 8.223 1.00 65.38 90 ILE A N 1
ATOM 710 C CA . ILE A 1 90 ? 14.333 11.272 8.505 1.00 65.38 90 ILE A CA 1
ATOM 711 C C . ILE A 1 90 ? 14.567 12.771 8.327 1.00 65.38 90 ILE A C 1
ATOM 713 O O . ILE A 1 90 ? 15.159 13.432 9.185 1.00 65.38 90 ILE A O 1
ATOM 717 N N . LEU A 1 91 ? 14.104 13.312 7.202 1.00 64.31 91 LEU A N 1
ATOM 718 C CA . LEU A 1 91 ? 14.138 14.748 6.953 1.00 64.31 91 LEU A CA 1
ATOM 719 C C . LEU A 1 91 ? 12.959 15.414 7.668 1.00 64.31 91 LEU A C 1
ATOM 721 O O . LEU A 1 91 ? 11.806 15.126 7.366 1.00 64.31 91 LEU A O 1
ATOM 725 N N . GLN A 1 92 ? 13.243 16.331 8.598 1.00 69.69 92 GLN A N 1
ATOM 726 C CA . GLN A 1 92 ? 12.211 17.199 9.189 1.00 69.69 92 GLN A CA 1
ATOM 727 C C . GLN A 1 92 ? 11.577 18.119 8.132 1.00 69.69 92 GLN A C 1
ATOM 729 O O . GLN A 1 92 ? 10.404 18.471 8.232 1.00 69.69 92 GLN A O 1
ATOM 734 N N . HIS A 1 93 ? 12.353 18.461 7.099 1.00 80.56 93 HIS A N 1
ATOM 735 C CA . HIS A 1 93 ? 11.927 19.244 5.947 1.00 80.56 93 HIS A CA 1
ATOM 736 C C . HIS A 1 93 ? 12.349 18.507 4.669 1.00 80.56 93 HIS A C 1
ATOM 738 O O . HIS A 1 93 ? 13.511 18.622 4.265 1.00 80.56 93 HIS A O 1
ATOM 744 N N . PRO A 1 94 ? 11.463 17.692 4.068 1.00 84.12 94 PRO A N 1
ATOM 745 C CA . PRO A 1 94 ? 11.760 17.050 2.795 1.00 84.12 94 PRO A CA 1
ATOM 746 C C . PRO A 1 94 ? 11.949 18.110 1.697 1.00 84.12 94 PRO A C 1
ATOM 748 O O . PRO A 1 94 ? 11.373 19.201 1.787 1.00 84.12 94 PRO A O 1
ATOM 751 N N . PRO A 1 95 ? 12.770 17.829 0.670 1.00 88.12 95 PRO A N 1
ATOM 752 C CA . PRO A 1 95 ? 12.972 18.759 -0.430 1.00 88.12 95 PRO A CA 1
ATOM 753 C C . PRO A 1 95 ? 11.657 19.029 -1.186 1.00 88.12 95 PRO A C 1
ATOM 755 O O . PRO A 1 95 ? 10.802 18.143 -1.270 1.00 88.12 95 PRO A O 1
ATOM 758 N N . PRO A 1 96 ? 11.489 20.224 -1.786 1.00 93.31 96 PRO A N 1
ATOM 759 C CA . PRO A 1 96 ? 10.383 20.494 -2.700 1.00 93.31 96 PRO A CA 1
ATOM 760 C C . PRO A 1 96 ? 10.284 19.442 -3.808 1.00 93.31 96 PRO A C 1
ATOM 762 O O . PRO A 1 96 ? 11.304 18.958 -4.306 1.00 93.31 96 PRO A O 1
ATOM 765 N N . VAL A 1 97 ? 9.063 19.112 -4.230 1.00 92.50 97 VAL A N 1
ATOM 766 C CA . VAL A 1 97 ? 8.825 18.071 -5.245 1.00 92.50 97 VAL A CA 1
ATOM 767 C C . VAL A 1 97 ? 9.461 18.391 -6.601 1.00 92.50 97 VAL A C 1
ATOM 769 O O . VAL A 1 97 ? 9.837 17.482 -7.327 1.00 92.50 97 VAL A O 1
ATOM 772 N N . ASP A 1 98 ? 9.632 19.666 -6.933 1.00 95.88 98 ASP A N 1
ATOM 773 C CA . ASP A 1 98 ? 10.272 20.158 -8.155 1.00 95.88 98 ASP A CA 1
ATOM 774 C C . ASP A 1 98 ? 11.793 20.357 -8.011 1.00 95.88 98 ASP A C 1
ATOM 776 O O . ASP A 1 98 ? 12.445 20.877 -8.917 1.00 95.88 98 ASP A O 1
ATOM 780 N N . SER A 1 99 ? 12.381 19.902 -6.899 1.00 96.06 99 SER A N 1
ATOM 781 C CA . SER A 1 99 ? 13.834 19.873 -6.715 1.00 96.06 99 SER A CA 1
ATOM 782 C C . SER A 1 99 ? 14.524 18.992 -7.757 1.00 96.06 99 SER A C 1
ATOM 784 O O . SER A 1 99 ? 13.932 18.072 -8.337 1.00 96.06 99 SER A O 1
ATOM 786 N N . SER A 1 100 ? 15.829 19.227 -7.934 1.00 96.38 100 SER A N 1
ATOM 787 C CA . SER A 1 100 ? 16.645 18.454 -8.870 1.00 96.38 100 SER A CA 1
ATOM 788 C C . SER A 1 100 ? 16.551 16.942 -8.600 1.00 96.38 100 SER A C 1
ATOM 790 O O . SER A 1 100 ? 16.413 16.528 -7.439 1.00 96.38 100 SER A O 1
ATOM 792 N N . PRO A 1 101 ? 16.652 16.096 -9.647 1.00 96.69 101 PRO A N 1
ATOM 793 C CA . PRO A 1 101 ? 16.536 14.646 -9.507 1.00 96.69 101 PRO A CA 1
ATOM 794 C C . PRO A 1 101 ? 17.436 14.082 -8.408 1.00 96.69 101 PRO A C 1
ATOM 796 O O . PRO A 1 101 ? 16.966 13.338 -7.549 1.00 96.69 101 PRO A O 1
ATOM 799 N N . LEU A 1 102 ? 18.694 14.517 -8.356 1.00 95.50 102 LEU A N 1
ATOM 800 C CA . LEU A 1 102 ? 19.658 14.070 -7.358 1.00 95.50 102 LEU A CA 1
ATOM 801 C C . LEU A 1 102 ? 19.254 14.401 -5.911 1.00 95.50 102 LEU A C 1
ATOM 803 O O . LEU A 1 102 ? 19.453 13.578 -5.015 1.00 95.50 102 LEU A O 1
ATOM 807 N N . VAL A 1 103 ? 18.698 15.590 -5.657 1.00 92.94 103 VAL A N 1
ATOM 808 C CA . VAL A 1 103 ? 18.267 15.986 -4.305 1.00 92.94 103 VAL A CA 1
ATOM 809 C C . VAL A 1 103 ? 17.120 15.094 -3.834 1.00 92.94 103 VAL A C 1
ATOM 811 O O . VAL A 1 103 ? 17.183 14.554 -2.728 1.00 92.94 103 VAL A O 1
ATOM 814 N N . ARG A 1 104 ? 16.122 14.860 -4.695 1.00 93.56 104 ARG A N 1
ATOM 815 C CA . ARG A 1 104 ? 15.027 13.919 -4.407 1.00 93.56 104 ARG A CA 1
ATOM 816 C C . ARG A 1 104 ? 15.525 12.487 -4.272 1.00 93.56 104 ARG A C 1
ATOM 818 O O . ARG A 1 104 ? 15.048 11.752 -3.413 1.00 93.56 104 ARG A O 1
ATOM 825 N N . LEU A 1 105 ? 16.498 12.082 -5.089 1.00 94.06 105 LEU A N 1
ATOM 826 C CA . LEU A 1 105 ? 17.066 10.740 -5.029 1.00 94.06 105 LEU A CA 1
ATOM 827 C C . LEU A 1 105 ? 17.694 10.479 -3.659 1.00 94.06 105 LEU A C 1
ATOM 829 O O . LEU A 1 105 ? 17.403 9.457 -3.044 1.00 94.06 105 LEU A O 1
ATOM 833 N N . ARG A 1 106 ? 18.506 11.419 -3.155 1.00 91.25 106 ARG A N 1
ATOM 834 C CA . ARG A 1 106 ? 19.152 11.314 -1.837 1.00 91.25 106 ARG A CA 1
ATOM 835 C C . ARG A 1 106 ? 18.142 11.044 -0.719 1.00 91.25 106 ARG A C 1
ATOM 837 O O . ARG A 1 106 ? 18.407 10.189 0.121 1.00 91.25 106 ARG A O 1
ATOM 844 N N . GLU A 1 107 ? 16.991 11.716 -0.737 1.00 88.56 107 GLU A N 1
ATOM 845 C CA . GLU A 1 107 ? 15.875 11.445 0.181 1.00 88.56 107 GLU A CA 1
ATOM 846 C C . GLU A 1 107 ? 15.285 10.039 -0.035 1.00 88.56 107 GLU A C 1
ATOM 848 O O . GLU A 1 107 ? 15.190 9.246 0.904 1.00 88.56 107 GLU A O 1
ATOM 853 N N . ASN A 1 108 ? 14.914 9.709 -1.275 1.00 90.62 108 ASN A N 1
ATOM 854 C CA . ASN A 1 108 ? 14.175 8.485 -1.607 1.00 90.62 108 ASN A CA 1
ATOM 855 C C . ASN A 1 108 ? 14.998 7.198 -1.428 1.00 90.62 108 ASN A C 1
ATOM 857 O O . ASN A 1 108 ? 14.434 6.104 -1.299 1.00 90.62 108 ASN A O 1
ATOM 861 N N . LEU A 1 109 ? 16.329 7.305 -1.379 1.00 90.50 109 LEU A N 1
ATOM 862 C CA . LEU A 1 109 ? 17.205 6.172 -1.094 1.00 90.50 109 LEU A CA 1
ATOM 863 C C . LEU A 1 109 ? 16.851 5.504 0.239 1.00 90.50 109 LEU A C 1
ATOM 865 O O . LEU A 1 109 ? 16.890 4.279 0.302 1.00 90.50 109 LEU A O 1
ATOM 869 N N . ALA A 1 110 ? 16.465 6.255 1.278 1.00 85.31 110 ALA A N 1
ATOM 870 C CA . ALA A 1 110 ? 16.008 5.706 2.564 1.00 85.31 110 ALA A CA 1
ATOM 871 C C . ALA A 1 110 ? 16.907 4.569 3.123 1.00 85.31 110 ALA A C 1
ATOM 873 O O . ALA A 1 110 ? 16.427 3.569 3.657 1.00 85.31 110 ALA A O 1
ATOM 874 N N . GLY A 1 111 ? 18.231 4.697 2.960 1.00 85.00 111 GLY A N 1
ATOM 875 C CA . GLY A 1 111 ? 19.232 3.705 3.383 1.00 85.00 111 GLY A CA 1
ATOM 876 C C . GLY A 1 111 ? 19.628 2.654 2.333 1.00 85.00 111 GLY A C 1
ATOM 877 O O . GLY A 1 111 ? 20.581 1.904 2.560 1.00 85.00 111 GLY A O 1
ATOM 878 N N . ARG A 1 112 ? 18.958 2.606 1.176 1.00 90.25 112 ARG A N 1
ATOM 879 C CA . ARG A 1 112 ? 19.345 1.781 0.018 1.00 90.25 112 ARG A CA 1
ATOM 880 C C . ARG A 1 112 ? 20.638 2.299 -0.602 1.00 90.25 112 ARG A C 1
ATOM 882 O O . ARG A 1 112 ? 20.950 3.485 -0.525 1.00 90.25 112 ARG A O 1
ATOM 889 N N . ARG A 1 113 ? 21.387 1.393 -1.233 1.00 90.44 113 ARG A N 1
ATOM 890 C CA . ARG A 1 113 ? 22.728 1.672 -1.781 1.00 90.44 113 ARG A CA 1
ATOM 891 C C . ARG A 1 113 ? 22.834 1.435 -3.284 1.00 90.44 113 ARG A C 1
ATOM 893 O O . ARG A 1 113 ? 23.933 1.462 -3.823 1.00 90.44 113 ARG A O 1
ATOM 900 N N . GLN A 1 114 ? 21.720 1.126 -3.940 1.00 93.81 114 GLN A N 1
ATOM 901 C CA . GLN A 1 114 ? 21.681 0.737 -5.345 1.00 93.81 114 G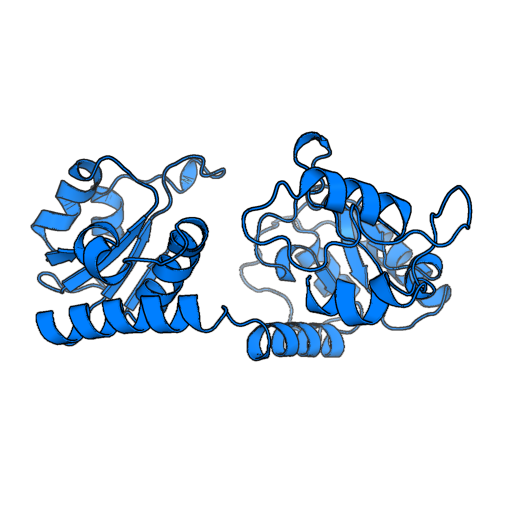LN A CA 1
ATOM 902 C C . GLN A 1 114 ? 20.400 1.252 -6.000 1.00 93.81 114 GLN A C 1
ATOM 904 O O . GLN A 1 114 ? 19.383 1.439 -5.324 1.00 93.81 114 GLN A O 1
ATOM 909 N N . LEU A 1 115 ? 20.441 1.408 -7.322 1.00 95.69 115 LEU A N 1
ATOM 910 C CA . LEU A 1 115 ? 19.252 1.586 -8.148 1.00 95.69 115 LEU A CA 1
ATOM 911 C C . LEU A 1 115 ? 18.967 0.304 -8.918 1.00 95.69 115 LEU A C 1
ATOM 913 O O . LEU A 1 115 ? 19.874 -0.349 -9.427 1.00 95.69 115 LEU A O 1
ATOM 917 N N . CYS A 1 116 ? 17.690 -0.027 -8.993 1.00 94.62 116 CYS A N 1
ATOM 918 C CA . CYS A 1 116 ? 17.136 -0.995 -9.915 1.00 94.62 116 CYS A CA 1
ATOM 919 C C . CYS A 1 116 ? 16.500 -0.182 -11.048 1.00 94.62 116 CYS A C 1
ATOM 921 O O . CYS A 1 116 ? 15.343 0.221 -10.948 1.00 94.62 116 CYS A O 1
ATOM 923 N N . ILE A 1 117 ? 17.306 0.185 -12.047 1.00 96.00 117 ILE A N 1
ATOM 924 C CA . ILE A 1 117 ? 16.899 1.134 -13.090 1.00 96.00 117 ILE A CA 1
ATOM 925 C C . ILE A 1 117 ? 16.013 0.424 -14.107 1.00 96.00 117 ILE A C 1
ATOM 927 O O . ILE A 1 117 ? 16.362 -0.658 -14.557 1.00 96.00 117 ILE A O 1
ATOM 931 N N . TYR A 1 118 ? 14.889 1.041 -14.466 1.00 95.75 118 TYR A N 1
ATOM 932 C CA . TYR A 1 118 ? 14.054 0.651 -15.597 1.00 95.75 118 TYR A CA 1
ATOM 933 C C . TYR A 1 118 ? 14.765 1.008 -16.912 1.00 95.75 118 TYR A C 1
ATOM 935 O O . TYR A 1 118 ? 14.572 2.090 -17.467 1.00 95.75 118 TYR A O 1
ATOM 943 N N . ASP A 1 119 ? 15.664 0.125 -17.333 1.00 95.44 119 ASP A N 1
ATOM 944 C CA . ASP A 1 119 ? 16.581 0.285 -18.460 1.00 95.44 119 ASP A CA 1
ATOM 945 C C . ASP A 1 119 ? 15.941 0.035 -19.836 1.00 95.44 119 ASP A C 1
ATOM 947 O O . ASP A 1 119 ? 14.749 -0.252 -19.964 1.00 95.44 119 ASP A O 1
ATOM 951 N N . THR A 1 120 ? 16.753 0.176 -20.883 1.00 95.00 120 THR A N 1
ATOM 952 C CA . THR A 1 120 ? 16.342 0.032 -22.284 1.00 95.00 120 THR A CA 1
ATOM 953 C C . THR A 1 120 ? 15.876 -1.388 -22.623 1.00 95.00 120 THR A C 1
ATOM 955 O O . THR A 1 120 ? 14.953 -1.543 -23.426 1.00 95.00 120 THR A O 1
ATOM 958 N N . GLU A 1 121 ? 16.433 -2.420 -21.977 1.00 93.25 121 GLU A N 1
ATOM 959 C CA . GLU A 1 121 ? 15.957 -3.801 -22.116 1.00 93.25 121 GLU A CA 1
ATOM 960 C C . GLU A 1 121 ? 14.523 -3.913 -21.595 1.00 93.25 121 GLU A C 1
ATOM 962 O O . GLU A 1 121 ? 13.624 -4.294 -22.347 1.00 93.25 121 GLU A O 1
ATOM 967 N N . MET A 1 122 ? 14.273 -3.508 -20.347 1.00 95.12 122 MET A N 1
ATOM 968 C CA . MET A 1 122 ? 12.934 -3.571 -19.758 1.00 95.12 122 MET A CA 1
ATOM 969 C C . MET A 1 122 ? 11.917 -2.700 -20.499 1.00 95.12 122 MET A C 1
ATOM 971 O O . MET A 1 122 ? 10.757 -3.089 -20.612 1.00 95.12 122 MET A O 1
ATOM 975 N N . GLN A 1 123 ? 12.332 -1.547 -21.024 1.00 93.75 123 GLN A N 1
ATOM 976 C CA . GLN A 1 123 ? 11.470 -0.669 -21.822 1.00 93.75 123 GLN A CA 1
ATOM 977 C C . GLN A 1 123 ? 11.025 -1.289 -23.149 1.00 93.75 123 GLN A C 1
ATOM 979 O O . GLN A 1 123 ? 9.982 -0.907 -23.682 1.00 93.75 123 GLN A O 1
ATOM 984 N N . SER A 1 124 ? 11.792 -2.244 -23.679 1.00 93.38 124 SER A N 1
ATOM 985 C CA . SER A 1 124 ? 11.434 -2.984 -24.893 1.00 93.38 124 SER A CA 1
ATOM 986 C C . SER A 1 124 ? 10.462 -4.142 -24.636 1.00 93.38 124 SER A C 1
ATOM 988 O O . SER A 1 124 ? 9.905 -4.712 -25.578 1.00 93.38 124 SER A O 1
ATOM 990 N N . GLU A 1 125 ? 10.235 -4.497 -23.370 1.00 93.50 125 GLU A N 1
ATOM 991 C CA . GLU A 1 125 ? 9.422 -5.648 -23.000 1.00 93.50 125 GLU A CA 1
ATOM 992 C C . GLU A 1 125 ? 7.934 -5.282 -22.933 1.00 93.50 125 GLU A C 1
ATOM 994 O O . GLU A 1 125 ? 7.551 -4.287 -22.315 1.00 93.50 125 GLU A O 1
ATOM 999 N N . PRO A 1 126 ? 7.042 -6.116 -23.496 1.00 89.94 126 PRO A N 1
ATOM 1000 C CA . PRO A 1 126 ? 5.608 -5.836 -23.484 1.00 89.94 126 PRO A CA 1
ATOM 1001 C C . PRO A 1 126 ? 4.994 -5.977 -22.085 1.00 89.94 126 PRO A C 1
ATOM 1003 O O . PRO A 1 126 ? 3.944 -5.400 -21.799 1.00 89.94 126 PRO A O 1
ATOM 1006 N N . VAL A 1 127 ? 5.608 -6.795 -21.223 1.00 93.00 127 VAL A N 1
ATOM 1007 C CA . VAL A 1 127 ? 5.112 -7.098 -19.880 1.00 93.00 127 VAL A CA 1
ATOM 1008 C C . VAL A 1 127 ? 6.282 -7.266 -18.922 1.00 93.00 127 VAL A C 1
ATOM 1010 O O . VAL A 1 127 ? 7.126 -8.146 -19.100 1.00 93.00 127 VAL A O 1
ATOM 1013 N N . ILE A 1 128 ? 6.255 -6.482 -17.846 1.00 92.44 128 ILE A N 1
ATOM 1014 C CA . ILE A 1 128 ? 7.193 -6.590 -16.731 1.00 92.44 128 ILE A CA 1
ATOM 1015 C C . ILE A 1 128 ? 6.455 -7.186 -15.539 1.00 92.44 128 ILE A C 1
ATOM 1017 O O . ILE A 1 128 ? 5.442 -6.654 -15.077 1.00 92.44 128 ILE A O 1
ATOM 1021 N N . HIS A 1 129 ? 6.965 -8.292 -15.014 1.00 91.50 129 HIS A N 1
ATOM 1022 C CA . HIS A 1 129 ? 6.374 -8.980 -13.878 1.00 91.50 129 HIS A CA 1
ATOM 1023 C C . HIS A 1 129 ? 7.159 -8.718 -12.597 1.00 91.50 129 HIS A C 1
ATOM 1025 O O . HIS A 1 129 ? 8.249 -9.233 -12.360 1.00 91.50 129 HIS A O 1
ATOM 1031 N N . PHE A 1 130 ? 6.534 -7.958 -11.709 1.00 89.00 130 PHE A N 1
ATOM 1032 C CA . PHE A 1 130 ? 7.054 -7.646 -10.388 1.00 89.00 130 PHE A CA 1
ATOM 1033 C C . PHE A 1 130 ? 6.761 -8.816 -9.447 1.00 89.00 130 PHE A C 1
ATOM 1035 O O . PHE A 1 130 ? 5.701 -8.881 -8.814 1.00 89.00 130 PHE A O 1
ATOM 1042 N N . MET A 1 131 ? 7.666 -9.793 -9.384 1.00 87.88 131 MET A N 1
ATOM 1043 C CA . MET A 1 131 ? 7.388 -11.000 -8.612 1.00 87.88 131 MET A CA 1
ATOM 1044 C C . MET A 1 131 ? 7.425 -10.762 -7.096 1.00 87.88 131 MET A C 1
ATOM 1046 O O . MET A 1 131 ? 8.351 -10.182 -6.544 1.00 87.88 131 MET A O 1
ATOM 1050 N N . CYS A 1 132 ? 6.452 -11.332 -6.388 1.00 84.31 132 CYS A N 1
ATOM 1051 C CA . CYS A 1 132 ? 6.411 -11.320 -4.927 1.00 84.31 132 CYS A CA 1
ATOM 1052 C C . CYS A 1 132 ? 6.835 -12.681 -4.362 1.00 84.31 132 CYS A C 1
ATOM 1054 O O . CYS A 1 132 ? 6.025 -13.612 -4.288 1.00 84.31 132 CYS A O 1
ATOM 1056 N N . TYR A 1 133 ? 8.090 -12.801 -3.914 1.00 85.81 133 TYR A N 1
ATOM 1057 C CA . TYR A 1 133 ? 8.609 -14.039 -3.325 1.00 85.81 133 TYR A CA 1
ATOM 1058 C C . TYR A 1 133 ? 9.440 -13.802 -2.059 1.00 85.81 133 TYR A C 1
ATOM 1060 O O . TYR A 1 133 ? 10.477 -13.146 -2.072 1.00 85.81 133 TYR A O 1
ATOM 1068 N N . HIS A 1 134 ? 8.967 -14.365 -0.941 1.00 82.94 134 HIS A N 1
ATOM 1069 C CA . HIS A 1 134 ? 9.533 -14.117 0.387 1.00 82.94 134 HIS A CA 1
ATOM 1070 C C . HIS A 1 134 ? 10.975 -14.609 0.527 1.00 82.94 134 HIS A C 1
ATOM 1072 O O . HIS A 1 134 ? 11.821 -13.863 1.011 1.00 82.94 134 HIS A O 1
ATOM 1078 N N . LYS A 1 135 ? 11.265 -15.836 0.064 1.00 86.19 135 LYS A N 1
ATOM 1079 C CA . LYS A 1 135 ? 12.597 -16.443 0.214 1.00 86.19 135 LYS A CA 1
ATOM 1080 C C . LYS A 1 135 ? 13.683 -15.662 -0.535 1.00 86.19 135 LYS A C 1
ATOM 1082 O O . LYS A 1 135 ? 14.810 -15.611 -0.068 1.00 86.19 135 LYS A O 1
ATOM 1087 N N . MET A 1 136 ? 13.323 -15.007 -1.642 1.00 85.69 136 MET A N 1
ATOM 1088 C CA . MET A 1 136 ? 14.233 -14.160 -2.426 1.00 85.69 136 MET A CA 1
ATOM 1089 C C . MET A 1 136 ? 14.246 -12.691 -1.986 1.00 85.69 136 MET A C 1
ATOM 1091 O O . MET A 1 136 ? 14.949 -11.893 -2.589 1.00 85.69 136 MET A O 1
ATOM 1095 N N . ARG A 1 137 ? 13.484 -12.307 -0.950 1.00 86.38 137 ARG A N 1
ATOM 1096 C CA . ARG A 1 137 ? 13.408 -10.921 -0.438 1.00 86.38 137 ARG A CA 1
ATOM 1097 C C . ARG A 1 137 ? 12.979 -9.864 -1.475 1.00 86.38 137 ARG A C 1
ATOM 1099 O O . ARG A 1 137 ? 13.190 -8.678 -1.266 1.00 86.38 137 ARG A O 1
ATOM 1106 N N . VAL A 1 138 ? 12.276 -10.272 -2.529 1.00 87.31 138 VAL A N 1
ATOM 1107 C CA . VAL A 1 138 ? 11.755 -9.390 -3.599 1.00 87.31 138 VAL A CA 1
ATOM 1108 C C . VAL A 1 138 ? 10.318 -8.909 -3.334 1.00 87.31 138 VAL A C 1
ATOM 1110 O O . VAL A 1 138 ? 9.575 -8.556 -4.239 1.00 87.31 138 VAL A O 1
ATOM 1113 N N . ARG A 1 139 ? 9.855 -8.955 -2.078 1.00 84.81 139 ARG A N 1
ATOM 1114 C CA . ARG A 1 139 ? 8.475 -8.585 -1.731 1.00 84.81 139 ARG A CA 1
ATOM 1115 C C . ARG A 1 139 ? 8.361 -7.074 -1.514 1.00 84.81 139 ARG A C 1
ATOM 1117 O O . ARG A 1 139 ? 8.983 -6.540 -0.601 1.00 84.81 139 ARG A O 1
ATOM 1124 N N . MET A 1 140 ? 7.481 -6.424 -2.267 1.00 82.31 140 MET A N 1
ATOM 1125 C CA . MET A 1 140 ? 7.118 -5.012 -2.092 1.00 82.31 140 MET A CA 1
ATOM 1126 C C . MET A 1 140 ? 6.008 -4.876 -1.043 1.00 82.31 140 MET A C 1
ATOM 1128 O O . MET A 1 140 ? 4.834 -4.751 -1.371 1.00 82.31 140 MET A O 1
ATOM 1132 N N . LEU A 1 141 ? 6.372 -5.003 0.237 1.00 78.31 141 LEU A N 1
ATOM 1133 C CA . LEU A 1 141 ? 5.427 -5.036 1.363 1.00 78.31 141 LEU A CA 1
ATOM 1134 C C . LEU A 1 141 ? 5.310 -3.676 2.082 1.00 78.31 141 LEU A C 1
ATOM 1136 O O . LEU A 1 141 ? 5.541 -3.608 3.282 1.00 78.31 141 LEU A O 1
ATOM 1140 N N . VAL A 1 142 ? 4.991 -2.611 1.347 1.00 80.38 142 VAL A N 1
ATOM 1141 C CA . VAL A 1 142 ? 4.602 -1.261 1.824 1.00 80.38 142 VAL A CA 1
ATOM 1142 C C . VAL A 1 142 ? 3.772 -0.620 0.688 1.00 80.38 142 VAL A C 1
ATOM 1144 O O . VAL A 1 142 ? 3.500 -1.267 -0.325 1.00 80.38 142 VAL A O 1
ATOM 1147 N N . HIS A 1 143 ? 3.360 0.638 0.817 1.00 86.31 143 HIS A N 1
ATOM 1148 C CA . HIS A 1 143 ? 2.808 1.423 -0.286 1.00 86.31 143 HIS A CA 1
ATOM 1149 C C . HIS A 1 143 ? 3.752 1.465 -1.499 1.00 86.31 143 HIS A C 1
ATOM 1151 O O . HIS A 1 143 ? 4.965 1.597 -1.345 1.00 86.31 143 HIS A O 1
ATOM 1157 N N . PHE A 1 144 ? 3.186 1.405 -2.710 1.00 86.44 144 PHE A N 1
ATOM 1158 C CA . PHE A 1 144 ? 3.952 1.350 -3.963 1.00 86.44 144 PHE A CA 1
ATOM 1159 C C . PHE A 1 144 ? 4.970 2.496 -4.088 1.00 86.44 144 PHE A C 1
ATOM 1161 O O . PHE A 1 144 ? 6.115 2.267 -4.465 1.00 86.44 144 PHE A O 1
ATOM 1168 N N . TYR A 1 145 ? 4.590 3.710 -3.682 1.00 88.94 145 TYR A N 1
ATOM 1169 C CA . TYR A 1 145 ? 5.435 4.903 -3.761 1.00 88.94 145 TYR A CA 1
ATOM 1170 C C . TYR A 1 145 ? 6.650 4.878 -2.822 1.00 88.94 145 TYR A C 1
ATOM 1172 O O . TYR A 1 145 ? 7.493 5.759 -2.913 1.00 88.94 145 TYR A O 1
ATOM 1180 N N . ALA A 1 146 ? 6.770 3.892 -1.928 1.00 89.31 146 ALA A N 1
ATOM 1181 C CA . ALA A 1 146 ? 7.966 3.710 -1.105 1.00 89.31 146 ALA A CA 1
ATOM 1182 C C . ALA A 1 146 ? 9.113 3.009 -1.861 1.00 89.31 146 ALA A C 1
ATOM 1184 O O . ALA A 1 146 ? 10.234 2.930 -1.346 1.00 89.31 146 ALA A O 1
ATOM 1185 N N . PHE A 1 147 ? 8.827 2.445 -3.040 1.00 89.19 147 PHE A N 1
ATOM 1186 C CA . PHE A 1 147 ? 9.765 1.632 -3.816 1.00 89.19 147 PHE A CA 1
ATOM 1187 C C . PHE A 1 147 ? 10.139 2.236 -5.166 1.00 89.19 147 PHE A C 1
ATOM 1189 O O . PHE A 1 147 ? 11.136 1.802 -5.736 1.00 89.19 147 PHE A O 1
ATOM 1196 N N . LEU A 1 148 ? 9.353 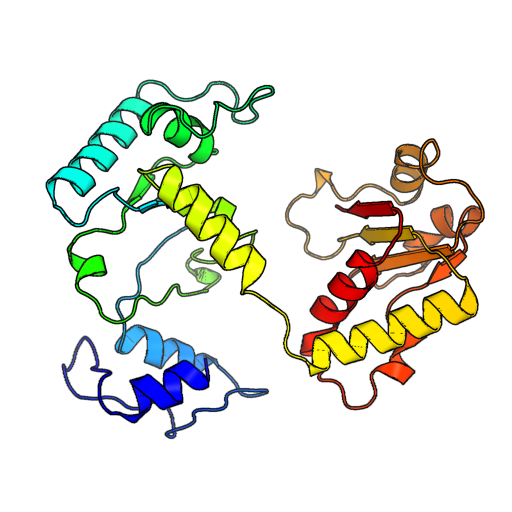3.191 -5.667 1.00 92.12 148 LEU A N 1
ATOM 1197 C CA . LEU A 1 148 ? 9.515 3.776 -6.996 1.00 92.12 148 LEU A CA 1
ATOM 1198 C C . LEU A 1 148 ? 10.056 5.202 -6.88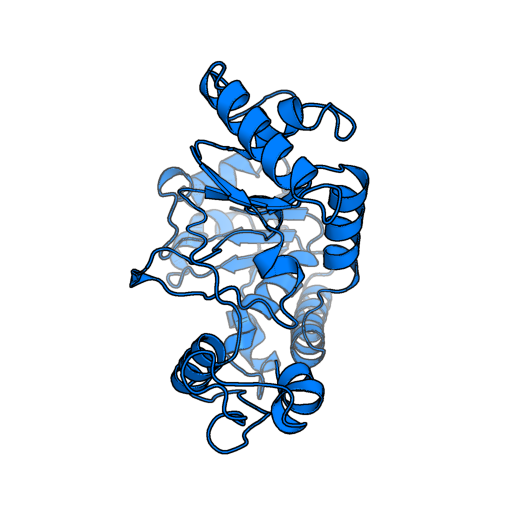5 1.00 92.12 148 LEU A C 1
ATOM 1200 O O . LEU A 1 148 ? 9.581 5.987 -6.066 1.00 92.12 148 LEU A O 1
ATOM 1204 N N . TYR A 1 149 ? 11.000 5.535 -7.751 1.00 95.38 149 TYR A N 1
ATOM 1205 C CA . TYR A 1 149 ? 11.544 6.870 -7.943 1.00 95.38 149 TYR A CA 1
ATOM 1206 C C . TYR A 1 149 ? 11.511 7.212 -9.428 1.00 95.38 149 TYR A C 1
ATOM 1208 O O . TYR A 1 149 ? 11.989 6.430 -10.244 1.00 95.38 149 TYR A O 1
ATOM 1216 N N . PHE A 1 150 ? 10.986 8.384 -9.772 1.00 97.31 150 PHE A N 1
ATOM 1217 C CA . PHE A 1 150 ? 10.982 8.892 -11.143 1.00 97.31 150 PHE A CA 1
ATOM 1218 C C . PHE A 1 150 ? 11.963 10.064 -11.258 1.00 97.31 150 PHE A C 1
ATOM 1220 O O . PHE A 1 150 ? 11.945 10.987 -10.428 1.00 97.31 150 PHE A O 1
ATOM 1227 N N . GLU A 1 151 ? 12.825 10.021 -12.277 1.00 97.50 151 GLU A N 1
ATOM 1228 C CA . GLU A 1 151 ? 13.773 11.097 -12.588 1.00 97.50 151 GLU A CA 1
ATOM 1229 C C . GLU A 1 151 ? 13.021 12.404 -12.864 1.00 97.50 151 GLU A C 1
ATOM 1231 O O . GLU A 1 151 ? 13.413 13.443 -12.336 1.00 97.50 151 GLU A O 1
ATOM 1236 N N . ASP A 1 152 ? 11.894 12.360 -13.582 1.00 97.56 152 ASP A N 1
ATOM 1237 C CA . ASP A 1 152 ? 10.998 13.507 -13.749 1.00 97.56 152 ASP A CA 1
ATOM 1238 C C . ASP A 1 152 ? 9.955 13.564 -12.619 1.00 97.56 152 ASP A C 1
ATOM 1240 O O . ASP A 1 152 ? 9.163 12.644 -12.400 1.00 97.56 152 ASP A O 1
ATOM 1244 N N . TYR A 1 153 ? 9.919 14.681 -11.890 1.00 96.94 153 TYR A N 1
ATOM 1245 C CA . TYR A 1 153 ? 8.956 14.873 -10.804 1.00 96.94 153 TYR A CA 1
ATOM 1246 C C . TYR A 1 153 ? 7.507 14.997 -11.296 1.00 96.94 153 TYR A C 1
ATOM 1248 O O . TYR A 1 153 ? 6.564 14.752 -10.539 1.00 96.94 153 TYR A O 1
ATOM 1256 N N . ARG A 1 154 ? 7.299 15.407 -12.551 1.00 97.69 154 ARG A N 1
ATOM 1257 C CA . ARG A 1 154 ? 5.960 15.533 -13.136 1.00 97.69 154 ARG A CA 1
ATOM 1258 C C . ARG A 1 154 ? 5.363 14.156 -13.365 1.00 97.69 154 ARG A C 1
ATOM 1260 O O . ARG A 1 154 ? 4.193 13.949 -13.047 1.00 97.69 154 ARG A O 1
ATOM 1267 N N . GLU A 1 155 ? 6.177 13.220 -13.844 1.00 96.12 155 GLU A N 1
ATOM 1268 C CA . GLU A 1 155 ? 5.801 11.814 -13.983 1.00 96.12 155 GLU A CA 1
ATOM 1269 C C . GLU A 1 155 ? 5.559 11.165 -12.623 1.00 96.12 155 GLU A C 1
ATOM 1271 O O . GLU A 1 155 ? 4.547 10.488 -12.455 1.00 96.12 155 GLU A O 1
ATOM 1276 N N . ASP A 1 156 ? 6.404 11.449 -11.625 1.00 95.00 156 ASP A N 1
ATOM 1277 C CA . ASP A 1 156 ? 6.195 10.987 -10.246 1.00 95.00 156 ASP A CA 1
ATOM 1278 C C . ASP A 1 156 ? 4.806 11.387 -9.716 1.00 95.00 156 ASP A C 1
ATOM 1280 O O . ASP A 1 156 ? 4.011 10.557 -9.259 1.00 95.00 156 ASP A O 1
ATOM 1284 N N . LEU A 1 157 ? 4.476 12.679 -9.822 1.00 95.75 157 LEU A N 1
ATOM 1285 C CA . LEU A 1 157 ? 3.184 13.214 -9.398 1.00 95.75 157 LEU A CA 1
ATOM 1286 C C . LEU A 1 157 ? 2.028 12.638 -10.213 1.00 95.75 157 LEU A C 1
ATOM 1288 O O . LEU A 1 157 ? 0.981 12.313 -9.643 1.00 95.75 157 LEU A O 1
ATOM 1292 N N . TRP A 1 158 ? 2.197 12.525 -11.529 1.00 96.62 158 TRP A N 1
ATOM 1293 C CA . TRP A 1 158 ? 1.182 11.963 -12.409 1.00 96.62 158 TRP A CA 1
ATOM 1294 C C . TRP A 1 158 ? 0.899 10.503 -12.056 1.00 96.62 158 TRP A C 1
ATOM 1296 O O . TRP A 1 158 ? -0.260 10.159 -11.836 1.00 96.62 158 TRP A O 1
ATOM 1306 N N . MET A 1 159 ? 1.930 9.674 -11.888 1.00 94.56 159 MET A N 1
ATOM 1307 C CA . MET A 1 159 ? 1.794 8.256 -11.554 1.00 94.56 159 MET A CA 1
ATOM 1308 C C . MET A 1 159 ? 1.125 8.066 -10.192 1.00 94.56 159 MET A C 1
ATOM 1310 O O . MET A 1 159 ? 0.198 7.266 -10.049 1.00 94.56 159 MET A O 1
ATOM 1314 N N . LYS A 1 160 ? 1.532 8.844 -9.182 1.00 94.12 160 LYS A N 1
ATOM 1315 C CA . LYS A 1 160 ? 0.905 8.808 -7.852 1.00 94.12 160 LYS A CA 1
ATOM 1316 C C . LYS A 1 160 ? -0.583 9.165 -7.915 1.00 94.12 160 LYS A C 1
ATOM 1318 O O . LYS A 1 160 ? -1.394 8.487 -7.283 1.00 94.12 160 LYS A O 1
ATOM 1323 N N . ARG A 1 161 ? -0.959 10.187 -8.695 1.00 95.25 161 ARG A N 1
ATOM 1324 C CA . ARG A 1 161 ? -2.367 10.575 -8.917 1.00 95.25 161 ARG A CA 1
ATOM 1325 C C . ARG A 1 161 ? -3.129 9.508 -9.695 1.00 95.25 161 ARG A C 1
ATOM 1327 O O . ARG A 1 161 ? -4.215 9.126 -9.275 1.00 95.25 161 ARG A O 1
ATOM 1334 N N . PHE A 1 162 ? -2.537 8.977 -10.762 1.00 95.12 162 PHE A N 1
ATOM 1335 C CA . PHE A 1 162 ? -3.119 7.910 -11.566 1.00 95.12 162 PHE A CA 1
ATOM 1336 C C . PHE A 1 162 ? -3.471 6.703 -10.692 1.00 95.12 162 PHE A C 1
ATOM 1338 O O . PHE A 1 162 ? -4.622 6.270 -10.677 1.00 95.12 162 PHE A O 1
ATOM 1345 N N . MET A 1 163 ? -2.520 6.230 -9.885 1.00 92.81 163 MET A N 1
ATOM 1346 C CA . MET A 1 163 ? -2.725 5.108 -8.969 1.00 92.81 163 MET A CA 1
ATOM 1347 C C . MET A 1 163 ? -3.793 5.415 -7.914 1.00 92.81 163 MET A C 1
ATOM 1349 O O . MET A 1 163 ? -4.679 4.592 -7.695 1.00 92.81 163 MET A O 1
ATOM 1353 N N . ARG A 1 164 ? -3.759 6.605 -7.299 1.00 91.19 164 ARG A N 1
ATOM 1354 C CA . ARG A 1 164 ? -4.774 7.053 -6.328 1.00 91.19 164 ARG A CA 1
ATOM 1355 C C . ARG A 1 164 ? -6.187 7.041 -6.922 1.00 91.19 164 ARG A C 1
ATOM 1357 O O . ARG A 1 164 ? -7.124 6.628 -6.246 1.00 91.19 164 ARG A O 1
ATOM 1364 N N . ASP A 1 165 ? -6.338 7.496 -8.162 1.00 93.50 165 ASP A N 1
ATOM 1365 C CA . ASP A 1 165 ? -7.654 7.719 -8.769 1.00 93.50 165 ASP A CA 1
ATOM 1366 C C . ASP A 1 165 ? -8.262 6.432 -9.362 1.00 93.50 165 ASP A C 1
ATOM 1368 O O . ASP A 1 165 ? -9.495 6.298 -9.417 1.00 93.50 165 ASP A O 1
ATOM 1372 N N . HIS A 1 166 ? -7.412 5.467 -9.744 1.00 92.12 166 HIS A N 1
ATOM 1373 C CA . HIS A 1 166 ? -7.809 4.262 -10.486 1.00 92.12 166 HIS A CA 1
ATOM 1374 C C . HIS A 1 166 ? -7.678 2.948 -9.707 1.00 92.12 166 HIS A C 1
ATOM 1376 O O . HIS A 1 166 ? -8.372 1.987 -10.041 1.00 92.12 166 HIS A O 1
ATOM 1382 N N . ILE A 1 167 ? -6.854 2.867 -8.656 1.00 89.94 167 ILE A N 1
ATOM 1383 C CA . ILE A 1 167 ? -6.805 1.661 -7.820 1.00 89.94 167 ILE A CA 1
ATOM 1384 C C . ILE A 1 167 ? -7.966 1.689 -6.840 1.00 89.94 167 ILE A C 1
ATOM 1386 O O . ILE A 1 167 ? -7.966 2.415 -5.848 1.00 89.94 167 ILE A O 1
ATOM 1390 N N . ARG A 1 168 ? -8.961 0.849 -7.115 1.00 90.44 168 ARG A N 1
ATOM 1391 C CA . ARG A 1 168 ? -10.146 0.686 -6.276 1.00 90.44 168 ARG A CA 1
ATOM 1392 C C . ARG A 1 168 ? -10.360 -0.783 -5.960 1.00 90.44 168 ARG A C 1
ATOM 1394 O O . ARG A 1 168 ? -10.096 -1.658 -6.785 1.00 90.44 168 ARG A O 1
ATOM 1401 N N . TYR A 1 169 ? -10.866 -1.052 -4.761 1.00 93.56 169 TYR A N 1
ATOM 1402 C CA . TYR A 1 169 ? -11.364 -2.383 -4.440 1.00 93.56 169 TYR A CA 1
ATOM 1403 C C . TYR A 1 169 ? -12.548 -2.750 -5.330 1.00 93.56 169 TYR A C 1
ATOM 1405 O O . TYR A 1 169 ? -13.320 -1.879 -5.726 1.00 93.56 169 TYR A O 1
ATOM 1413 N N . LYS A 1 170 ? -12.689 -4.051 -5.608 1.00 91.75 170 LYS A N 1
ATOM 1414 C CA . LYS A 1 170 ? -13.815 -4.600 -6.369 1.00 91.75 170 LYS A CA 1
ATOM 1415 C C . LYS A 1 170 ? -15.142 -4.269 -5.679 1.00 91.75 170 LYS A C 1
ATOM 1417 O O . LYS A 1 170 ? -15.205 -4.268 -4.447 1.00 91.75 170 LYS A O 1
ATOM 1422 N N . ASP A 1 171 ? -16.206 -4.114 -6.460 1.00 94.31 171 ASP A N 1
ATOM 1423 C CA . ASP A 1 171 ? -17.539 -3.761 -5.954 1.00 94.31 171 ASP A CA 1
ATOM 1424 C C . ASP A 1 171 ? -18.030 -4.647 -4.800 1.00 94.31 171 ASP A C 1
ATOM 1426 O O . ASP A 1 171 ? -18.492 -4.087 -3.810 1.00 94.31 171 ASP A O 1
ATOM 1430 N N . PRO A 1 172 ? -17.850 -5.987 -4.797 1.00 93.81 172 PRO A N 1
ATOM 1431 C CA . PRO A 1 172 ? -18.271 -6.806 -3.659 1.00 93.81 172 PRO A CA 1
ATOM 1432 C C . PRO A 1 172 ? -17.615 -6.408 -2.328 1.00 93.81 172 PRO A C 1
ATOM 1434 O O . PRO A 1 172 ? -18.247 -6.502 -1.280 1.00 93.81 172 PRO A O 1
ATOM 1437 N N . ILE A 1 173 ? -16.367 -5.932 -2.362 1.00 96.75 173 ILE A N 1
ATOM 1438 C CA . ILE A 1 173 ? -15.628 -5.462 -1.181 1.00 96.75 173 ILE A CA 1
ATOM 1439 C C . ILE A 1 173 ? -16.198 -4.115 -0.721 1.00 96.75 173 ILE A C 1
ATOM 1441 O O . ILE A 1 173 ? -16.471 -3.930 0.464 1.00 96.75 173 ILE A O 1
ATOM 1445 N N . GLN A 1 174 ? -16.429 -3.198 -1.667 1.00 97.38 174 GLN A N 1
ATOM 1446 C CA . GLN A 1 174 ? -17.015 -1.881 -1.401 1.00 97.38 174 GLN A CA 1
ATOM 1447 C C . GLN A 1 174 ? -18.431 -2.003 -0.828 1.00 97.38 174 GLN A C 1
ATOM 1449 O O . GLN A 1 174 ? -18.739 -1.400 0.197 1.00 97.38 174 GLN A O 1
ATOM 1454 N N . CYS A 1 175 ? -19.280 -2.828 -1.446 1.00 97.38 175 CYS A N 1
ATOM 1455 C CA . CYS A 1 175 ? -20.641 -3.090 -0.992 1.00 97.38 175 CYS A CA 1
ATOM 1456 C C . CYS A 1 175 ? -20.657 -3.734 0.398 1.00 97.38 175 CYS A C 1
ATOM 1458 O O . CYS A 1 175 ? -21.436 -3.313 1.251 1.00 97.38 175 CYS A O 1
ATOM 1460 N N . ALA A 1 176 ? -19.785 -4.714 0.655 1.00 98.12 176 ALA A N 1
ATOM 1461 C CA . ALA A 1 176 ? -19.678 -5.341 1.969 1.00 98.12 176 ALA A CA 1
ATOM 1462 C C . ALA A 1 176 ? -19.291 -4.325 3.057 1.00 98.12 176 ALA A C 1
ATOM 1464 O O . ALA A 1 176 ? -19.961 -4.251 4.087 1.00 98.12 176 ALA A O 1
ATOM 1465 N N . ALA A 1 177 ? -18.284 -3.484 2.804 1.00 98.44 177 ALA A N 1
ATOM 1466 C CA . ALA A 1 177 ? -17.902 -2.414 3.725 1.00 98.44 177 ALA A CA 1
ATOM 1467 C C . ALA A 1 177 ? -19.029 -1.387 3.926 1.00 98.44 177 ALA A C 1
ATOM 1469 O O . ALA A 1 177 ? -19.293 -0.975 5.053 1.00 98.44 177 ALA A O 1
ATOM 1470 N N . ALA A 1 178 ? -19.743 -1.012 2.859 1.00 98.38 178 ALA A N 1
ATOM 1471 C CA . ALA A 1 178 ? -20.857 -0.070 2.936 1.00 98.38 178 ALA A CA 1
ATOM 1472 C C . ALA A 1 178 ? -21.999 -0.579 3.831 1.00 98.38 178 ALA A C 1
ATOM 1474 O O . ALA A 1 178 ? -22.573 0.215 4.574 1.00 98.38 178 ALA A O 1
ATOM 1475 N N . ARG A 1 179 ? -22.296 -1.889 3.821 1.00 98.56 179 ARG A N 1
ATOM 1476 C CA . ARG A 1 179 ? -23.285 -2.490 4.737 1.00 98.56 179 ARG A CA 1
ATOM 1477 C C . ARG A 1 179 ? -22.881 -2.323 6.201 1.00 98.56 179 ARG A C 1
ATOM 1479 O O . ARG A 1 179 ? -23.717 -1.943 7.015 1.00 98.56 179 ARG A O 1
ATOM 1486 N N . ILE A 1 180 ? -21.607 -2.550 6.518 1.00 98.69 180 ILE A N 1
ATOM 1487 C CA . ILE A 1 180 ? -21.077 -2.388 7.880 1.00 98.69 180 ILE A CA 1
ATOM 1488 C C . ILE A 1 180 ? -21.108 -0.917 8.302 1.00 98.69 180 ILE A C 1
ATOM 1490 O O . ILE A 1 180 ? -21.593 -0.600 9.382 1.00 98.69 180 ILE A O 1
ATOM 1494 N N . VAL A 1 181 ? -20.668 -0.001 7.437 1.00 98.69 181 VAL A N 1
ATOM 1495 C CA . VAL A 1 181 ? -20.711 1.447 7.713 1.00 98.69 181 VAL A CA 1
ATOM 1496 C C . VAL A 1 181 ? -22.147 1.931 7.917 1.00 98.69 181 VAL A C 1
ATOM 1498 O O . VAL A 1 181 ? -22.398 2.750 8.797 1.00 98.69 181 VAL A O 1
ATOM 1501 N N . ALA A 1 182 ? -23.104 1.428 7.134 1.00 98.62 182 ALA A N 1
ATOM 1502 C CA . ALA A 1 182 ? -24.517 1.743 7.319 1.00 98.62 182 ALA A CA 1
ATOM 1503 C C . ALA A 1 182 ? -25.051 1.216 8.661 1.00 98.62 182 ALA A C 1
ATOM 1505 O O . ALA A 1 182 ? -25.794 1.931 9.330 1.00 98.62 182 ALA A O 1
ATOM 1506 N N . ALA A 1 183 ? -24.649 0.011 9.076 1.00 98.56 183 ALA A N 1
ATOM 1507 C CA . ALA A 1 183 ? -25.007 -0.547 10.379 1.00 98.56 183 ALA A CA 1
ATOM 1508 C C . ALA A 1 183 ? -24.417 0.277 11.535 1.00 98.56 183 ALA A C 1
ATOM 1510 O O . ALA A 1 183 ? -25.169 0.702 12.407 1.00 98.56 183 ALA A O 1
ATOM 1511 N N . LEU A 1 184 ? -23.121 0.604 11.477 1.00 98.31 184 LEU A N 1
ATOM 1512 C CA . LEU A 1 184 ? -22.448 1.485 12.441 1.00 98.31 184 LEU A CA 1
ATOM 1513 C C . LEU A 1 184 ? -23.152 2.841 12.557 1.00 98.31 184 LEU A C 1
ATOM 1515 O O . LEU A 1 184 ? -23.438 3.302 13.656 1.00 98.31 184 LEU A O 1
ATOM 1519 N N . ARG A 1 185 ? -23.492 3.471 11.426 1.00 98.12 185 ARG A N 1
ATOM 1520 C CA . ARG A 1 185 ? -24.185 4.770 11.424 1.00 98.12 185 ARG A CA 1
ATOM 1521 C C . ARG A 1 185 ? -25.616 4.694 11.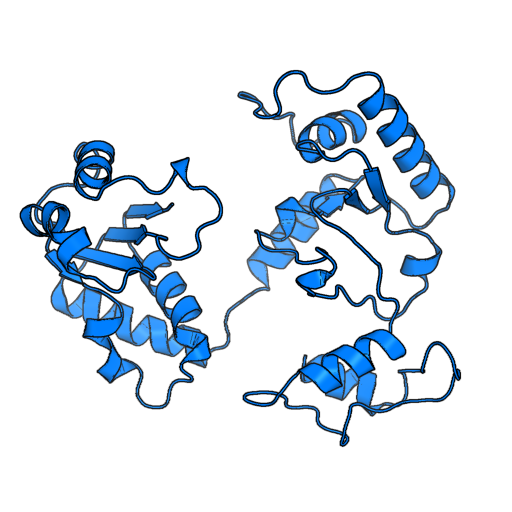931 1.00 98.12 185 ARG A C 1
ATOM 1523 O O . ARG A 1 185 ? -26.097 5.653 12.522 1.00 98.12 185 ARG A O 1
ATOM 1530 N N . LYS A 1 186 ? -26.302 3.576 11.703 1.00 98.19 186 LYS A N 1
ATOM 1531 C CA . LYS A 1 186 ? -27.636 3.344 12.261 1.00 98.19 186 LYS A CA 1
ATOM 1532 C C . LYS A 1 186 ? -27.583 3.186 13.782 1.00 98.19 186 LYS A C 1
ATOM 1534 O O . LYS A 1 186 ? -28.494 3.643 14.460 1.00 98.19 186 LYS A O 1
ATOM 1539 N N . GLU A 1 187 ? -26.545 2.529 14.287 1.00 97.00 187 GLU A N 1
ATOM 1540 C CA . GLU A 1 187 ? -26.345 2.274 15.715 1.00 97.00 187 GLU A CA 1
ATOM 1541 C C . GLU A 1 187 ? -25.880 3.536 16.459 1.00 97.00 187 GLU A C 1
ATOM 1543 O O . GLU A 1 187 ? -26.371 3.821 17.547 1.00 97.00 187 GLU A O 1
ATOM 1548 N N . PHE A 1 188 ? -24.998 4.331 15.844 1.00 96.38 188 PHE A N 1
ATOM 1549 C CA . PHE A 1 188 ? -24.238 5.366 16.551 1.00 96.38 188 PHE A CA 1
ATOM 1550 C C . PHE A 1 188 ? -24.231 6.763 15.920 1.00 96.38 188 PHE A C 1
ATOM 1552 O O . PHE A 1 188 ? -23.746 7.715 16.531 1.00 96.38 188 PHE A O 1
ATOM 1559 N N . GLY A 1 189 ? -24.712 6.915 14.687 1.00 95.81 189 GLY A N 1
ATOM 1560 C CA . GLY A 1 189 ? -24.442 8.112 13.892 1.00 95.81 189 GLY A CA 1
ATOM 1561 C C . GLY A 1 189 ? -22.966 8.189 13.482 1.00 95.81 189 GLY A C 1
ATOM 1562 O O . GLY A 1 189 ? -22.471 7.328 12.757 1.00 95.81 189 GLY A O 1
ATOM 1563 N N . ASP A 1 190 ? -22.260 9.232 13.915 1.00 95.75 190 ASP A N 1
ATOM 1564 C CA . ASP A 1 190 ? -20.829 9.386 13.631 1.00 95.75 190 ASP A CA 1
ATOM 1565 C C . ASP A 1 190 ? -19.974 8.509 14.555 1.00 95.75 190 ASP A C 1
ATOM 1567 O O . ASP A 1 190 ? -20.162 8.503 15.770 1.00 95.75 190 ASP A O 1
ATOM 1571 N N . PHE A 1 191 ? -18.954 7.867 13.989 1.00 97.75 191 PHE A N 1
ATOM 1572 C CA . PHE A 1 191 ? -17.979 7.055 14.717 1.00 97.75 191 PHE A CA 1
ATOM 1573 C C . PHE A 1 191 ? -16.547 7.457 14.353 1.00 97.75 191 PHE A C 1
ATOM 1575 O O . PHE A 1 191 ? -16.295 8.026 13.286 1.00 97.75 191 PHE A O 1
ATOM 1582 N N . ASP A 1 192 ? -15.609 7.137 15.235 1.00 97.94 192 ASP A N 1
ATOM 1583 C CA . ASP A 1 192 ? -14.173 7.297 15.024 1.00 97.94 192 ASP A CA 1
ATOM 1584 C C . ASP A 1 192 ? -13.517 5.931 14.830 1.00 97.94 192 ASP A C 1
ATOM 1586 O O . ASP A 1 192 ? -14.127 4.884 15.068 1.00 97.94 192 ASP A O 1
ATOM 1590 N N . THR A 1 193 ? -12.289 5.915 14.319 1.00 98.12 193 THR A N 1
ATOM 1591 C CA . THR A 1 193 ? -11.664 4.671 13.859 1.00 98.12 193 THR A CA 1
ATOM 1592 C C . THR A 1 193 ? -10.219 4.531 14.289 1.00 98.12 193 THR A C 1
ATOM 1594 O O . THR A 1 193 ? -9.451 5.495 14.285 1.00 98.12 193 THR A O 1
ATOM 1597 N N . PHE A 1 194 ? -9.844 3.293 14.596 1.00 97.31 194 PHE A N 1
ATOM 1598 C CA . PHE A 1 194 ? -8.456 2.882 14.728 1.00 97.31 194 PHE A CA 1
ATOM 1599 C C . PHE A 1 194 ? -8.100 1.805 13.713 1.00 97.31 194 PHE A C 1
ATOM 1601 O O . PHE A 1 194 ? -8.895 0.906 13.444 1.00 97.31 194 PHE A O 1
ATOM 1608 N N . HIS A 1 195 ? -6.859 1.836 13.242 1.00 95.25 195 HIS A N 1
ATOM 1609 C CA . HIS A 1 195 ? -6.165 0.658 12.743 1.00 95.25 195 HIS A CA 1
ATOM 1610 C C . HIS A 1 195 ? -5.060 0.274 13.731 1.00 95.25 195 HIS A C 1
ATOM 1612 O O . HIS A 1 195 ? -4.114 1.037 13.925 1.00 95.25 195 HIS A O 1
ATOM 1618 N N . ILE A 1 196 ? -5.182 -0.900 14.358 1.00 93.12 196 ILE A N 1
ATOM 1619 C CA . ILE A 1 196 ? -4.221 -1.419 15.341 1.00 93.12 196 ILE A CA 1
ATOM 1620 C C . ILE A 1 196 ? -3.660 -2.755 14.844 1.00 93.12 196 ILE A C 1
ATOM 1622 O O . ILE A 1 196 ? -4.315 -3.793 14.942 1.00 93.12 196 ILE A O 1
ATOM 1626 N N . ARG A 1 197 ? -2.427 -2.739 14.328 1.00 89.50 197 ARG A N 1
ATOM 1627 C CA . ARG A 1 197 ? -1.685 -3.919 13.854 1.00 89.50 197 ARG A CA 1
ATOM 1628 C C . ARG A 1 197 ? -0.782 -4.468 14.968 1.00 89.50 197 ARG A C 1
ATOM 1630 O O . ARG A 1 197 ? 0.154 -3.794 15.394 1.00 89.50 197 ARG A O 1
ATOM 1637 N N . ARG A 1 198 ? -1.007 -5.706 15.424 1.00 86.62 198 ARG A N 1
ATOM 1638 C CA . ARG A 1 198 ? -0.248 -6.323 16.540 1.00 86.62 198 ARG A CA 1
ATOM 1639 C C . ARG A 1 198 ? 0.412 -7.666 16.250 1.00 86.62 198 ARG A C 1
ATOM 1641 O O . ARG A 1 198 ? 1.369 -7.993 16.950 1.00 86.62 198 ARG A O 1
ATOM 1648 N N . GLY A 1 199 ? -0.031 -8.417 15.243 1.00 78.69 199 GLY A N 1
ATOM 1649 C CA . GLY A 1 199 ? 0.414 -9.791 14.974 1.00 78.69 199 GLY A CA 1
ATOM 1650 C C . GLY A 1 199 ? 1.891 -9.922 14.588 1.00 78.69 199 GLY A C 1
ATOM 1651 O O . GLY A 1 199 ? 2.791 -9.785 15.412 1.00 78.69 199 GLY A O 1
ATOM 1652 N N . ASP A 1 200 ? 2.205 -10.217 13.331 1.00 70.25 200 ASP A N 1
ATOM 1653 C CA . ASP A 1 200 ? 3.590 -10.344 12.843 1.00 70.25 200 ASP A CA 1
ATOM 1654 C C . ASP A 1 200 ? 4.230 -8.992 12.470 1.00 70.25 200 ASP A C 1
ATOM 1656 O O . ASP A 1 200 ? 5.161 -8.936 11.668 1.00 70.25 200 ASP A O 1
ATOM 1660 N N . PHE A 1 201 ? 3.758 -7.885 13.059 1.00 65.62 201 PHE A N 1
ATOM 1661 C CA . PHE A 1 201 ? 4.216 -6.543 12.703 1.00 65.62 201 PHE A CA 1
ATOM 1662 C C . PHE A 1 201 ? 5.737 -6.386 12.825 1.00 65.62 201 PHE A C 1
ATOM 1664 O O . PHE A 1 201 ? 6.316 -6.616 13.891 1.00 65.62 201 PHE A O 1
ATOM 1671 N N . GLN A 1 202 ? 6.385 -6.010 11.721 1.00 60.00 202 GLN A N 1
ATOM 1672 C CA . GLN A 1 202 ? 7.846 -6.023 11.585 1.00 60.00 202 GLN A CA 1
ATOM 1673 C C . GLN A 1 202 ? 8.529 -4.989 12.494 1.00 60.00 202 GLN A C 1
ATOM 1675 O O . GLN A 1 202 ? 9.663 -5.190 12.930 1.00 60.00 202 GLN A O 1
ATOM 1680 N N . PHE A 1 203 ? 7.819 -3.914 12.841 1.00 69.81 203 PHE A N 1
ATOM 1681 C CA . PHE A 1 203 ? 8.313 -2.850 13.704 1.00 69.81 203 PHE A CA 1
ATOM 1682 C C . PHE A 1 203 ? 7.878 -3.100 15.149 1.00 69.81 203 PHE A C 1
ATOM 1684 O O . PHE A 1 203 ? 6.767 -2.792 15.551 1.00 69.81 203 PHE A O 1
ATOM 1691 N N . LYS A 1 204 ? 8.759 -3.675 15.973 1.00 73.62 204 LYS A N 1
ATOM 1692 C CA . LYS A 1 204 ? 8.425 -3.959 17.384 1.00 73.62 204 LYS A CA 1
ATOM 1693 C C . LYS A 1 204 ? 8.154 -2.694 18.207 1.00 73.62 204 LYS A C 1
ATOM 1695 O O . LYS A 1 204 ? 7.375 -2.747 19.145 1.00 73.62 204 LYS A O 1
ATOM 1700 N N . ARG A 1 205 ? 8.777 -1.566 17.841 1.00 71.25 205 ARG A N 1
ATOM 1701 C CA . ARG A 1 205 ? 8.656 -0.281 18.555 1.00 71.25 205 ARG A CA 1
ATOM 1702 C C . ARG A 1 205 ? 7.260 0.341 18.480 1.00 71.25 205 ARG A C 1
ATOM 1704 O O . ARG A 1 205 ? 6.936 1.158 19.323 1.00 71.25 205 ARG A O 1
ATOM 1711 N N . THR A 1 206 ? 6.457 -0.028 17.487 1.00 71.19 206 THR A N 1
ATOM 1712 C CA . THR A 1 206 ? 5.089 0.484 17.309 1.00 71.19 206 THR A CA 1
ATOM 1713 C C . THR A 1 206 ? 4.043 -0.390 18.005 1.00 71.19 206 THR A C 1
ATOM 1715 O O . THR A 1 206 ? 2.865 -0.043 18.024 1.00 71.19 206 THR A O 1
ATOM 1718 N N . ARG A 1 207 ? 4.451 -1.512 18.617 1.00 82.31 207 ARG A N 1
ATOM 1719 C CA . ARG A 1 207 ? 3.576 -2.382 19.414 1.00 82.31 207 ARG A CA 1
ATOM 1720 C C . ARG A 1 207 ? 3.453 -1.859 20.843 1.00 82.31 207 ARG A C 1
ATOM 1722 O O . ARG A 1 207 ? 3.931 -2.488 21.782 1.00 82.31 207 ARG A O 1
ATOM 1729 N N . ILE A 1 208 ? 2.844 -0.692 20.982 1.00 88.62 208 ILE A N 1
ATOM 1730 C CA . ILE A 1 208 ? 2.569 -0.081 22.283 1.00 88.62 208 ILE A CA 1
ATOM 1731 C C . ILE A 1 208 ? 1.346 -0.724 22.952 1.00 88.62 208 ILE A C 1
ATOM 1733 O O . ILE A 1 208 ? 0.509 -1.356 22.296 1.00 88.62 208 ILE A O 1
ATOM 1737 N N . GLU A 1 209 ? 1.254 -0.599 24.273 1.00 92.62 209 GLU A N 1
ATOM 1738 C CA . GLU A 1 209 ? 0.139 -1.146 25.053 1.00 92.62 209 GLU A CA 1
ATOM 1739 C C . GLU A 1 209 ? -1.141 -0.319 24.872 1.00 92.62 209 GLU A C 1
ATOM 1741 O O . GLU A 1 209 ? -1.080 0.887 24.642 1.00 92.62 209 GLU A O 1
ATOM 1746 N N . ALA A 1 210 ? -2.326 -0.924 25.027 1.00 94.19 210 ALA A N 1
ATOM 1747 C CA . ALA A 1 210 ? -3.600 -0.217 24.823 1.00 94.19 210 ALA A CA 1
ATOM 1748 C C . ALA A 1 210 ? -3.770 1.011 25.734 1.00 94.19 210 ALA A C 1
ATOM 1750 O O . ALA A 1 210 ? -4.360 2.010 25.331 1.00 94.19 210 ALA A O 1
ATOM 1751 N N . LYS A 1 211 ? -3.197 0.968 26.944 1.00 96.00 211 LYS A N 1
ATOM 1752 C CA . LYS A 1 211 ? -3.155 2.121 27.853 1.00 96.00 211 LYS A CA 1
ATOM 1753 C C . LYS A 1 211 ? -2.325 3.277 27.286 1.00 96.00 211 LYS A C 1
ATOM 1755 O O . LYS A 1 211 ? -2.686 4.436 27.454 1.00 96.00 211 LYS A O 1
ATOM 1760 N N . GLU A 1 212 ? -1.218 2.967 26.618 1.00 94.81 212 GLU A N 1
ATOM 1761 C CA . GLU A 1 212 ? -0.392 3.965 25.941 1.00 94.81 212 GLU A CA 1
ATOM 1762 C C . GLU A 1 212 ? -1.103 4.513 24.698 1.00 94.81 212 GLU A C 1
ATOM 1764 O O . GLU A 1 212 ? -1.101 5.722 24.492 1.00 94.81 212 GLU A O 1
ATOM 1769 N N . ILE A 1 213 ? -1.807 3.659 23.940 1.00 94.88 213 ILE A N 1
ATOM 1770 C CA . ILE A 1 213 ? -2.668 4.097 22.827 1.00 94.88 213 ILE A CA 1
ATOM 1771 C C . ILE A 1 213 ? -3.688 5.131 23.317 1.00 94.88 213 ILE A C 1
ATOM 1773 O O . ILE A 1 213 ? -3.766 6.210 22.738 1.00 94.88 213 ILE A O 1
ATOM 1777 N N . TYR A 1 214 ? -4.419 4.837 24.398 1.00 95.56 214 TYR A N 1
ATOM 1778 C CA . TYR A 1 214 ? -5.368 5.779 25.002 1.00 95.56 214 TYR A CA 1
ATOM 1779 C C . TYR A 1 214 ? -4.691 7.099 25.392 1.00 95.56 214 TYR A C 1
ATOM 1781 O O . TYR A 1 214 ? -5.151 8.171 25.001 1.00 95.56 214 TYR A O 1
ATOM 1789 N N . ASN A 1 215 ? -3.561 7.031 26.105 1.00 95.62 215 ASN A N 1
ATOM 1790 C CA . ASN A 1 215 ? -2.831 8.225 26.531 1.00 95.62 215 ASN A CA 1
ATOM 1791 C C . ASN A 1 215 ? -2.402 9.118 25.361 1.00 95.62 215 ASN A C 1
ATOM 1793 O O . ASN A 1 215 ? -2.372 10.332 25.529 1.00 95.62 215 ASN A O 1
ATOM 1797 N N . ASN A 1 216 ? -2.098 8.531 24.201 1.00 94.00 216 ASN A N 1
ATOM 1798 C CA . ASN A 1 216 ? -1.681 9.267 23.010 1.00 94.00 216 ASN A CA 1
ATOM 1799 C C . ASN A 1 216 ? -2.838 9.979 22.295 1.00 94.00 216 ASN A C 1
ATOM 1801 O O . ASN A 1 216 ? -2.581 10.903 21.527 1.00 94.00 216 ASN A O 1
ATOM 1805 N N . VAL A 1 217 ? -4.089 9.550 22.502 1.00 94.62 217 VAL A N 1
ATOM 1806 C CA . VAL A 1 217 ? -5.245 10.087 21.760 1.00 94.62 217 VAL A CA 1
ATOM 1807 C C . VAL A 1 217 ? -6.271 10.813 22.618 1.00 94.62 217 VAL A C 1
ATOM 1809 O O . VAL A 1 217 ? -7.099 11.527 22.063 1.00 94.62 217 VAL A O 1
ATOM 1812 N N . LYS A 1 218 ? -6.250 10.660 23.944 1.00 94.69 218 LYS A N 1
ATOM 1813 C CA . LYS A 1 218 ? -7.294 11.190 24.842 1.00 94.69 218 LYS A CA 1
ATOM 1814 C C . LYS A 1 218 ? -7.526 12.702 24.726 1.00 94.69 218 LYS A C 1
ATOM 1816 O O . LYS A 1 218 ? -8.639 13.162 24.945 1.00 94.69 218 LYS A O 1
ATOM 1821 N N . ASP A 1 219 ? -6.503 13.463 24.334 1.00 94.81 219 ASP A N 1
ATOM 1822 C CA . ASP A 1 219 ? -6.596 14.921 24.187 1.00 94.81 219 ASP A CA 1
ATOM 1823 C C . ASP A 1 219 ? -7.275 15.344 22.868 1.00 94.81 219 ASP A C 1
ATOM 1825 O O . ASP A 1 219 ? -7.646 16.505 22.700 1.00 94.81 219 ASP A O 1
ATOM 1829 N N . VAL A 1 220 ? -7.446 14.412 21.922 1.00 95.12 220 VAL A N 1
ATOM 1830 C CA . VAL A 1 220 ? -8.041 14.656 20.595 1.00 95.12 220 VAL A CA 1
ATOM 1831 C C . VAL A 1 220 ? -9.278 13.802 20.307 1.00 95.12 220 VAL A C 1
ATOM 1833 O O . VAL A 1 220 ? -10.108 14.208 19.495 1.00 95.12 220 VAL A O 1
ATOM 1836 N N . LEU A 1 221 ? -9.423 12.643 20.956 1.00 95.00 221 LEU A N 1
ATOM 1837 C CA . LEU A 1 221 ? -10.561 11.737 20.829 1.00 95.00 221 LEU A CA 1
ATOM 1838 C C . LEU A 1 221 ? -11.412 11.785 22.111 1.00 95.00 221 LEU A C 1
ATOM 1840 O O . LEU A 1 221 ? -11.036 11.155 23.105 1.00 95.00 221 LEU A O 1
ATOM 1844 N N . PRO A 1 222 ? -12.560 12.491 22.092 1.00 91.19 222 PRO A N 1
ATOM 1845 C CA . PRO A 1 222 ? -13.423 12.619 23.261 1.00 91.19 222 PRO A CA 1
ATOM 1846 C C . PRO A 1 222 ? -13.918 11.264 23.769 1.00 91.19 222 PRO A C 1
ATOM 1848 O O . PRO A 1 222 ? -14.273 10.391 22.976 1.00 91.19 222 PRO A O 1
ATOM 1851 N N . GLU A 1 223 ? -13.983 11.107 25.089 1.00 94.31 223 GLU A N 1
ATOM 1852 C CA . GLU A 1 223 ? -14.529 9.903 25.722 1.00 94.31 223 GLU A CA 1
ATOM 1853 C C . GLU A 1 223 ? -16.018 9.704 25.402 1.00 94.31 223 GLU A C 1
ATOM 1855 O O . GLU A 1 223 ? -16.738 10.634 25.030 1.00 94.31 223 GLU A O 1
ATOM 1860 N N . GLY A 1 224 ? -16.480 8.461 25.513 1.00 92.19 224 GLY A N 1
ATOM 1861 C CA . GLY A 1 224 ? -17.842 8.043 25.187 1.00 92.19 224 GLY A CA 1
ATOM 1862 C C . GLY A 1 224 ? -18.132 7.964 23.688 1.00 92.19 224 GLY A C 1
ATOM 1863 O O . GLY A 1 224 ? -19.237 7.579 23.310 1.00 92.19 224 GLY A O 1
ATOM 1864 N N . ARG A 1 225 ? -17.172 8.307 22.813 1.00 92.88 225 ARG A N 1
ATOM 1865 C CA . ARG A 1 225 ? -17.380 8.199 21.367 1.00 92.88 225 ARG A CA 1
ATOM 1866 C C . ARG A 1 225 ? -17.391 6.735 20.893 1.00 92.88 225 ARG A C 1
ATOM 1868 O O . ARG A 1 225 ? -16.592 5.929 21.378 1.00 92.88 225 ARG A O 1
ATOM 1875 N N . PRO A 1 226 ? -18.260 6.399 19.922 1.00 97.06 226 PRO A N 1
ATOM 1876 C CA . PRO A 1 226 ? -18.243 5.114 19.234 1.00 97.06 226 PRO A CA 1
ATOM 1877 C C . PRO A 1 226 ? -16.949 4.939 18.441 1.00 97.06 226 PRO A C 1
ATOM 1879 O O . PRO A 1 226 ? -16.553 5.826 17.677 1.00 97.06 226 PRO A O 1
ATOM 1882 N N . LEU A 1 227 ? -16.313 3.783 18.594 1.00 97.69 227 LEU A N 1
ATOM 1883 C CA . LEU A 1 227 ? -15.008 3.487 18.029 1.00 97.69 227 LEU A CA 1
ATOM 1884 C C . LEU A 1 227 ? -15.017 2.157 17.279 1.00 97.69 227 LEU A C 1
ATOM 1886 O O . LEU A 1 227 ? -15.189 1.092 17.870 1.00 97.69 227 LEU A O 1
ATOM 1890 N N . PHE A 1 228 ? -14.760 2.202 15.977 1.00 98.44 228 PHE A N 1
ATOM 1891 C CA . PHE A 1 228 ? -14.504 0.998 15.194 1.00 98.44 228 PHE A CA 1
ATOM 1892 C C . PHE A 1 228 ? -12.998 0.715 15.134 1.00 98.44 228 PHE A C 1
ATOM 1894 O O . PHE A 1 228 ? -12.217 1.568 14.707 1.00 98.44 228 PHE A O 1
ATOM 1901 N N . ILE A 1 229 ? -12.574 -0.481 15.541 1.00 98.06 229 ILE A N 1
ATOM 1902 C CA . ILE A 1 229 ? -11.162 -0.883 15.523 1.00 98.06 229 ILE A CA 1
ATOM 1903 C C . ILE A 1 229 ? -10.933 -1.963 14.461 1.00 98.06 229 ILE A C 1
ATOM 1905 O O . ILE A 1 229 ? -11.318 -3.120 14.643 1.00 98.06 229 ILE A O 1
ATOM 1909 N N . ALA A 1 230 ? -10.220 -1.593 13.397 1.00 97.50 230 ALA A N 1
ATOM 1910 C CA . ALA A 1 230 ? -9.635 -2.521 12.437 1.00 97.50 230 ALA A CA 1
ATOM 1911 C C . ALA A 1 230 ? -8.353 -3.121 13.028 1.00 97.50 230 ALA A C 1
ATOM 1913 O O . ALA A 1 230 ? -7.406 -2.397 13.354 1.00 97.50 230 ALA A O 1
ATOM 1914 N N . THR A 1 231 ? -8.311 -4.437 13.224 1.00 94.81 231 THR A N 1
ATOM 1915 C CA . THR A 1 231 ? -7.189 -5.085 13.917 1.00 94.81 231 THR A CA 1
ATOM 1916 C C . THR A 1 231 ? -7.043 -6.553 13.561 1.00 94.81 231 THR A C 1
ATOM 1918 O O . THR A 1 231 ? -8.015 -7.269 13.330 1.00 94.81 231 THR A O 1
ATOM 1921 N N . ASP A 1 232 ? -5.804 -7.027 13.594 1.00 92.38 232 ASP A N 1
ATOM 1922 C CA . ASP A 1 232 ? -5.476 -8.447 13.552 1.00 92.38 232 ASP A CA 1
ATOM 1923 C C . ASP A 1 232 ? -5.279 -9.067 14.950 1.00 92.38 232 ASP A C 1
ATOM 1925 O O . ASP A 1 232 ? -4.968 -10.257 15.048 1.00 92.38 232 ASP A O 1
ATOM 1929 N N . GLU A 1 233 ? -5.447 -8.285 16.023 1.00 93.50 233 GLU A N 1
ATOM 1930 C CA . GLU A 1 233 ? -5.411 -8.769 17.403 1.00 93.50 233 GLU A CA 1
ATOM 1931 C C . GLU A 1 233 ? -6.642 -9.636 17.696 1.00 93.50 233 GLU A C 1
ATOM 1933 O O . GLU A 1 233 ? -7.804 -9.214 17.568 1.00 93.50 233 GLU A O 1
ATOM 1938 N N . ARG A 1 234 ? -6.366 -10.879 18.096 1.00 91.88 234 ARG A N 1
ATOM 1939 C CA . ARG A 1 234 ? -7.387 -11.893 18.370 1.00 91.88 234 ARG A CA 1
ATOM 1940 C C . ARG A 1 234 ? -7.844 -11.845 19.819 1.00 91.88 234 ARG A C 1
ATOM 1942 O O . ARG A 1 234 ? -9.014 -12.124 20.074 1.00 91.88 234 ARG A O 1
ATOM 1949 N N . ASP A 1 235 ? -6.962 -11.485 20.752 1.00 94.06 235 ASP A N 1
ATOM 1950 C CA . ASP A 1 235 ? -7.346 -11.352 22.154 1.00 94.06 235 ASP A CA 1
ATOM 1951 C C . ASP A 1 235 ? -7.991 -9.986 22.405 1.00 94.06 235 ASP A C 1
ATOM 1953 O O . ASP A 1 235 ? -7.324 -8.963 22.573 1.00 94.06 235 ASP A O 1
ATOM 1957 N N . LYS A 1 236 ? -9.327 -9.966 22.464 1.00 94.81 236 LYS A N 1
ATOM 1958 C CA . LYS A 1 236 ? -10.081 -8.729 22.690 1.00 94.81 236 LYS A CA 1
ATOM 1959 C C . LYS A 1 236 ? -9.868 -8.130 24.082 1.00 94.81 236 LYS A C 1
ATOM 1961 O O . LYS A 1 236 ? -10.266 -6.977 24.266 1.00 94.81 236 LYS A O 1
ATOM 1966 N N . LYS A 1 237 ? -9.246 -8.846 25.031 1.00 96.38 237 LYS A N 1
ATOM 1967 C CA . LYS A 1 237 ? -8.859 -8.294 26.343 1.00 96.38 237 LYS A CA 1
ATOM 1968 C C . LYS A 1 237 ? -7.767 -7.240 26.232 1.00 96.38 237 LYS A C 1
ATOM 1970 O O . LYS A 1 237 ? -7.702 -6.336 27.057 1.00 96.38 237 LYS A O 1
ATOM 1975 N N . PHE A 1 238 ? -6.954 -7.294 25.173 1.00 95.88 238 PHE A N 1
ATOM 1976 C CA . PHE A 1 238 ? -5.974 -6.246 24.892 1.00 95.88 238 PHE A CA 1
ATOM 1977 C C . PHE A 1 238 ? -6.620 -4.851 24.876 1.00 95.88 238 PHE A C 1
ATOM 1979 O O . PHE A 1 238 ? -6.038 -3.895 25.375 1.00 95.88 238 PHE A O 1
ATOM 1986 N N . PHE A 1 239 ? -7.845 -4.739 24.354 1.00 97.06 239 PHE A N 1
ATOM 1987 C CA . PHE A 1 239 ? -8.555 -3.467 24.221 1.00 97.06 239 PHE A CA 1
ATOM 1988 C C . PHE A 1 239 ? -9.302 -3.033 25.487 1.00 97.06 239 PHE A C 1
ATOM 1990 O O . PHE A 1 239 ? -9.937 -1.983 25.464 1.00 97.06 239 PHE A O 1
ATOM 1997 N N . ASP A 1 240 ? -9.248 -3.786 26.588 1.00 97.44 240 ASP A N 1
ATOM 1998 C CA . ASP A 1 240 ? -9.992 -3.459 27.812 1.00 97.44 240 ASP A CA 1
ATOM 1999 C C . ASP A 1 240 ? -9.680 -2.057 28.371 1.00 97.44 240 ASP A C 1
ATOM 2001 O O . ASP A 1 240 ? -10.632 -1.375 28.750 1.00 97.44 240 ASP A O 1
ATOM 2005 N N . PRO A 1 241 ? -8.428 -1.547 28.347 1.00 97.12 241 PRO A N 1
ATOM 2006 C CA . PRO A 1 241 ? -8.157 -0.157 28.714 1.00 97.12 241 PRO A CA 1
ATOM 2007 C C . PRO A 1 241 ? -8.907 0.856 27.844 1.00 97.12 241 PRO A C 1
ATOM 2009 O O . PRO A 1 241 ? -9.352 1.870 28.353 1.00 97.12 241 PRO A O 1
ATOM 2012 N N . LEU A 1 242 ? -9.091 0.586 26.547 1.00 96.94 242 LEU A N 1
ATOM 2013 C CA . LEU A 1 242 ? -9.837 1.474 25.649 1.00 96.94 242 LEU A CA 1
ATOM 2014 C C . LEU A 1 242 ? -11.354 1.352 25.861 1.00 96.94 242 LEU A C 1
ATOM 2016 O O . LEU A 1 242 ? -12.056 2.357 25.797 1.00 96.94 242 LEU A O 1
ATOM 2020 N N . LYS A 1 243 ? -11.866 0.150 26.168 1.00 97.06 243 LYS A N 1
ATOM 2021 C CA . LYS A 1 243 ? -13.298 -0.083 26.456 1.00 97.06 243 LYS A CA 1
ATOM 2022 C C . LYS A 1 243 ? -13.797 0.664 27.694 1.00 97.06 243 LYS A C 1
ATOM 2024 O O . LYS A 1 243 ? -14.998 0.847 27.839 1.00 97.06 243 LYS A O 1
ATOM 2029 N N . GLN A 1 244 ? -12.898 1.079 28.589 1.00 96.81 244 GLN A N 1
ATOM 2030 C CA . GLN A 1 244 ? -13.247 1.915 29.744 1.00 96.81 244 GLN A CA 1
ATOM 2031 C C . GLN A 1 244 ? -13.668 3.333 29.336 1.00 96.81 244 GLN A C 1
ATOM 2033 O O . GLN A 1 244 ? -14.389 3.981 30.088 1.00 96.81 244 GLN A O 1
ATOM 2038 N N . HIS A 1 245 ? -13.240 3.796 28.158 1.00 97.12 245 HIS A N 1
ATOM 2039 C CA . HIS A 1 245 ? -13.437 5.172 27.698 1.00 97.12 245 HIS A CA 1
ATOM 2040 C C . HIS A 1 245 ? -14.272 5.272 26.418 1.00 97.12 245 HIS A C 1
ATOM 2042 O O . HIS A 1 245 ? -14.822 6.334 26.145 1.00 97.12 245 HIS A O 1
ATOM 2048 N N . TYR A 1 246 ? -14.377 4.200 25.627 1.00 97.06 246 TYR A N 1
ATOM 2049 C CA . TYR A 1 246 ? -15.031 4.212 24.316 1.00 97.06 246 TYR A CA 1
ATOM 2050 C C . TYR A 1 246 ? -15.974 3.025 24.135 1.00 97.06 246 TYR A C 1
ATOM 2052 O O . TYR A 1 246 ? -15.718 1.927 24.636 1.00 97.06 246 TYR A O 1
ATOM 2060 N N . GLU A 1 247 ? -17.023 3.217 23.335 1.00 96.00 247 GLU A N 1
ATOM 2061 C CA . GLU A 1 247 ? -17.862 2.110 22.884 1.00 96.00 247 GLU A CA 1
ATOM 2062 C C . GLU A 1 247 ? -17.241 1.464 21.644 1.00 96.00 247 GLU A C 1
ATOM 2064 O O . GLU A 1 247 ? -17.256 2.034 20.556 1.00 96.00 247 GLU A O 1
ATOM 2069 N N . ILE A 1 248 ? -16.660 0.274 21.813 1.00 97.62 248 ILE A N 1
ATOM 2070 C CA . ILE A 1 248 ? -15.843 -0.362 20.774 1.00 97.62 248 ILE A CA 1
ATOM 2071 C C . ILE A 1 248 ? -16.653 -1.371 19.956 1.00 97.62 248 ILE A C 1
ATOM 2073 O O . ILE A 1 248 ? -17.408 -2.180 20.505 1.00 97.62 248 ILE A O 1
ATOM 2077 N N . ARG A 1 249 ? -16.430 -1.363 18.640 1.00 98.00 249 ARG A N 1
ATOM 2078 C CA . ARG A 1 249 ? -16.847 -2.407 17.698 1.00 98.00 249 ARG A CA 1
ATOM 2079 C C . ARG A 1 249 ? -15.672 -2.876 16.840 1.00 98.00 249 ARG A C 1
ATOM 2081 O O . ARG A 1 249 ? -14.748 -2.115 16.547 1.00 98.00 249 ARG A O 1
ATOM 2088 N N . PHE A 1 250 ? -15.730 -4.125 16.407 1.00 98.06 250 PHE A N 1
ATOM 2089 C CA . PHE A 1 250 ? -14.779 -4.769 15.504 1.00 98.06 250 PHE A CA 1
ATOM 2090 C C . PHE A 1 250 ? -15.503 -5.315 14.273 1.00 98.06 250 PHE A C 1
ATOM 2092 O O . PHE A 1 250 ? -16.724 -5.459 14.254 1.00 98.06 250 PHE A O 1
ATOM 2099 N N . LEU A 1 251 ? -14.740 -5.727 13.259 1.00 97.25 251 LEU A N 1
ATOM 2100 C CA . LEU A 1 251 ? -15.292 -6.449 12.110 1.00 97.25 251 LEU A CA 1
ATOM 2101 C C . LEU A 1 251 ? -16.084 -7.707 12.523 1.00 97.25 251 LEU A C 1
ATOM 2103 O O . LEU A 1 251 ? -17.079 -8.052 11.888 1.00 97.25 251 LEU A O 1
ATOM 2107 N N . ASP A 1 252 ? -15.653 -8.379 13.597 1.00 95.75 252 ASP A N 1
ATOM 2108 C CA . ASP A 1 252 ? -16.280 -9.598 14.116 1.00 95.75 252 ASP A CA 1
ATOM 2109 C C . ASP A 1 252 ? -17.751 -9.390 14.517 1.00 95.75 252 ASP A C 1
ATOM 2111 O O . ASP A 1 252 ? -18.567 -10.283 14.277 1.00 95.75 252 ASP A O 1
ATOM 2115 N N . ASP A 1 253 ? -18.102 -8.206 15.029 1.00 97.56 253 ASP A N 1
ATOM 2116 C CA . ASP A 1 253 ? -19.464 -7.855 15.463 1.00 97.56 253 ASP A CA 1
ATOM 2117 C C . ASP A 1 253 ? -20.441 -7.745 14.276 1.00 97.56 253 ASP A C 1
ATOM 2119 O O . ASP A 1 253 ? -21.655 -7.892 14.421 1.00 97.56 253 ASP A O 1
ATOM 2123 N N . TYR A 1 254 ? -19.906 -7.569 13.064 1.00 97.56 254 TYR A N 1
ATOM 2124 C CA . TYR A 1 254 ? -20.670 -7.409 11.826 1.00 97.56 254 TYR A CA 1
ATOM 2125 C C . TYR A 1 254 ? -20.490 -8.572 10.843 1.00 97.56 254 TYR A C 1
ATOM 2127 O O . TYR A 1 254 ? -20.898 -8.467 9.686 1.00 97.56 254 TYR A O 1
ATOM 2135 N N . LYS A 1 255 ? -19.924 -9.709 11.276 1.00 95.75 255 LYS A N 1
ATOM 2136 C CA . LYS A 1 255 ? -19.706 -10.885 10.407 1.00 95.75 255 LYS A CA 1
ATOM 2137 C C . LYS A 1 255 ? -20.968 -11.395 9.718 1.00 95.75 255 LYS A C 1
ATOM 2139 O O . LYS A 1 255 ? -20.883 -11.823 8.575 1.00 95.75 255 LYS A O 1
ATOM 2144 N N . HIS A 1 256 ? -22.120 -11.292 10.372 1.00 96.75 256 HIS A N 1
ATOM 2145 C CA . HIS A 1 256 ? -23.419 -11.657 9.799 1.00 96.75 256 HIS A CA 1
ATOM 2146 C C . HIS A 1 256 ? -23.792 -10.816 8.557 1.00 96.75 256 HIS A C 1
ATOM 2148 O O . HIS A 1 256 ? -24.588 -11.238 7.728 1.00 96.75 256 HIS A O 1
ATOM 2154 N N . LEU A 1 257 ? -23.199 -9.628 8.374 1.00 97.62 257 LEU A N 1
ATOM 2155 C CA . LEU A 1 257 ? -23.369 -8.798 7.170 1.00 97.62 257 LEU A CA 1
ATOM 2156 C C . LEU A 1 257 ? -22.419 -9.200 6.029 1.00 97.62 257 LEU A C 1
ATOM 2158 O O . LEU A 1 257 ? -22.452 -8.607 4.941 1.00 97.62 257 LEU A O 1
ATOM 2162 N N . LEU A 1 258 ? -21.547 -10.176 6.280 1.00 96.38 258 LEU A N 1
ATOM 2163 C CA . LEU A 1 258 ? -20.532 -10.681 5.361 1.00 96.38 258 LEU A CA 1
ATOM 2164 C C . LEU A 1 258 ? -20.840 -12.102 4.871 1.00 96.38 258 LEU A C 1
ATOM 2166 O O . LEU A 1 258 ? -19.981 -12.726 4.250 1.00 96.38 258 LEU A O 1
ATOM 2170 N N . ASP A 1 259 ? -22.058 -12.599 5.085 1.00 94.19 259 ASP A N 1
ATOM 2171 C CA . ASP A 1 259 ? -22.486 -13.899 4.571 1.00 94.19 259 ASP A CA 1
ATOM 2172 C C . ASP A 1 259 ? -22.287 -13.980 3.047 1.00 94.19 259 ASP A C 1
ATOM 2174 O O . ASP A 1 259 ? -22.664 -13.083 2.287 1.00 94.19 259 ASP A O 1
ATOM 2178 N N . GLY A 1 260 ? -21.619 -15.048 2.600 1.00 91.50 260 GLY A N 1
ATOM 2179 C CA . GLY A 1 260 ? -21.261 -15.261 1.193 1.00 91.50 260 GLY A CA 1
ATOM 2180 C C . GLY A 1 260 ? -20.093 -14.410 0.672 1.00 91.50 260 GLY A C 1
ATOM 2181 O O . GLY A 1 260 ? -19.720 -14.544 -0.494 1.00 91.50 260 GLY A O 1
ATOM 2182 N N . VAL A 1 261 ? -19.480 -13.554 1.495 1.00 92.81 261 VAL A N 1
ATOM 2183 C CA . VAL A 1 261 ? -18.296 -12.776 1.108 1.00 92.81 261 VAL A CA 1
ATOM 2184 C C . VAL A 1 261 ? -17.035 -13.625 1.272 1.00 92.81 261 VAL A C 1
ATOM 2186 O O . VAL A 1 261 ? -16.824 -14.277 2.291 1.00 92.81 261 VAL A O 1
ATOM 2189 N N . ASN A 1 262 ? -16.150 -13.592 0.273 1.00 90.50 262 ASN A N 1
ATOM 2190 C CA . ASN A 1 262 ? -14.858 -14.269 0.352 1.00 90.50 262 ASN A CA 1
ATOM 2191 C C . ASN A 1 262 ? -14.045 -13.726 1.541 1.00 90.50 262 ASN A C 1
ATOM 2193 O O . ASN A 1 262 ? -13.735 -12.536 1.595 1.00 90.50 262 ASN A O 1
ATOM 2197 N N . THR A 1 263 ? -13.648 -14.602 2.463 1.00 91.88 263 THR A N 1
ATOM 2198 C CA . THR A 1 263 ? -12.913 -14.231 3.683 1.00 91.88 263 THR A CA 1
ATOM 2199 C C . THR A 1 263 ? -11.558 -13.581 3.403 1.00 91.88 263 THR A C 1
ATOM 2201 O O . THR A 1 263 ? -11.090 -12.770 4.199 1.00 91.88 263 THR A O 1
ATOM 2204 N N . ASN A 1 264 ? -10.958 -13.825 2.231 1.00 90.00 264 ASN A N 1
ATOM 2205 C CA . ASN A 1 264 ? -9.747 -13.123 1.792 1.00 90.00 264 ASN A CA 1
ATOM 2206 C C . ASN A 1 264 ? -9.970 -11.614 1.583 1.00 90.00 264 ASN A C 1
ATOM 2208 O O . ASN A 1 264 ? -9.002 -10.860 1.511 1.00 90.00 264 ASN A O 1
ATOM 2212 N N . PHE A 1 265 ? -11.221 -11.157 1.484 1.00 94.19 265 PHE A N 1
ATOM 2213 C CA . PHE A 1 265 ? -11.565 -9.739 1.369 1.00 94.19 265 PHE A CA 1
ATOM 2214 C C . PHE A 1 265 ? -11.690 -9.034 2.717 1.00 94.19 265 PHE A C 1
ATOM 2216 O O . PHE A 1 265 ? -11.740 -7.809 2.734 1.00 94.19 265 PHE A O 1
ATOM 2223 N N . TYR A 1 266 ? -11.695 -9.755 3.841 1.00 95.06 266 TYR A N 1
ATOM 2224 C CA . TYR A 1 266 ? -12.028 -9.166 5.142 1.00 95.06 266 TYR A CA 1
ATOM 2225 C C . TYR A 1 266 ? -11.061 -8.055 5.544 1.00 95.06 266 TYR A C 1
ATOM 2227 O O . TYR A 1 266 ? -11.516 -6.998 5.949 1.00 95.06 266 TYR A O 1
ATOM 2235 N N . GLY A 1 267 ? -9.753 -8.220 5.322 1.00 93.75 267 GLY A N 1
ATOM 2236 C CA . GLY A 1 267 ? -8.789 -7.144 5.589 1.00 93.75 267 GLY A CA 1
ATOM 2237 C C . GLY A 1 267 ? -9.005 -5.894 4.722 1.00 93.75 267 GLY A C 1
ATOM 2238 O O . GLY A 1 267 ? -8.804 -4.779 5.188 1.00 93.75 267 GLY A O 1
ATOM 2239 N N . MET A 1 268 ? -9.457 -6.056 3.473 1.00 95.94 268 MET A N 1
ATOM 2240 C CA . MET A 1 268 ? -9.778 -4.925 2.586 1.00 95.94 268 MET A CA 1
ATOM 2241 C C . MET A 1 268 ? -11.082 -4.236 3.008 1.00 95.94 268 MET A C 1
ATOM 2243 O O . MET A 1 268 ? -11.189 -3.014 2.940 1.00 95.94 268 MET A O 1
ATOM 2247 N N . ILE A 1 269 ? -12.060 -5.017 3.473 1.00 98.06 269 ILE A N 1
ATOM 2248 C CA . ILE A 1 269 ? -13.315 -4.513 4.041 1.00 98.06 269 ILE A CA 1
ATOM 2249 C C . ILE A 1 269 ? -13.021 -3.715 5.312 1.00 98.06 269 ILE A C 1
ATOM 2251 O O . ILE A 1 269 ? -13.495 -2.591 5.433 1.00 98.06 269 ILE A O 1
ATOM 2255 N N . ASP A 1 270 ? -12.192 -4.251 6.207 1.00 96.50 270 ASP A N 1
ATOM 2256 C CA . ASP A 1 270 ? -11.800 -3.614 7.469 1.00 96.50 270 ASP A CA 1
ATOM 2257 C C . ASP A 1 270 ? -11.161 -2.236 7.226 1.00 96.50 270 ASP A C 1
ATOM 2259 O O . ASP A 1 270 ? -11.557 -1.234 7.821 1.00 96.50 270 ASP A O 1
ATOM 2263 N N . GLN A 1 271 ? -10.254 -2.152 6.244 1.00 95.75 271 GLN A N 1
ATOM 2264 C CA . GLN A 1 271 ? -9.653 -0.887 5.808 1.00 95.75 271 GLN A CA 1
ATOM 2265 C C . GLN A 1 271 ? -10.682 0.113 5.271 1.00 95.75 271 GLN A C 1
ATOM 2267 O O . GLN A 1 271 ? -10.599 1.305 5.568 1.00 95.75 271 GLN A O 1
ATOM 2272 N N . LEU A 1 272 ? -11.655 -0.345 4.476 1.00 97.56 272 LEU A N 1
ATOM 2273 C CA . LEU A 1 272 ? -12.708 0.527 3.958 1.00 97.56 272 LEU A CA 1
ATOM 2274 C C . LEU A 1 272 ? -13.621 1.041 5.069 1.00 97.56 272 LEU A C 1
ATOM 2276 O O . LEU A 1 272 ? -13.959 2.222 5.044 1.00 97.56 272 LEU A O 1
ATOM 2280 N N . VAL A 1 273 ? -13.997 0.204 6.038 1.00 98.31 273 VAL A N 1
ATOM 2281 C CA . VAL A 1 273 ? -14.809 0.633 7.187 1.00 98.31 273 VAL A CA 1
ATOM 2282 C C . VAL A 1 273 ? -14.032 1.654 8.021 1.00 98.31 273 VAL A C 1
ATOM 2284 O O . VAL A 1 273 ? -14.556 2.736 8.291 1.00 98.31 273 VAL A O 1
ATOM 2287 N N . ALA A 1 274 ? -12.759 1.378 8.324 1.00 97.94 274 ALA A N 1
ATOM 2288 C CA . ALA A 1 274 ? -11.884 2.313 9.031 1.00 97.94 274 ALA A CA 1
ATOM 2289 C C . ALA A 1 274 ? -11.726 3.653 8.284 1.00 97.94 274 ALA A C 1
ATOM 2291 O O . ALA A 1 274 ? -11.720 4.713 8.896 1.00 97.94 274 ALA A O 1
ATOM 2292 N N . SER A 1 275 ? -11.706 3.650 6.947 1.00 96.75 275 SER A N 1
ATOM 2293 C CA . SER A 1 275 ? -11.628 4.891 6.153 1.00 96.75 275 SER A CA 1
ATOM 2294 C C . SER A 1 275 ? -12.856 5.812 6.257 1.00 96.75 275 SER A C 1
ATOM 2296 O O . SER A 1 275 ? -12.848 6.901 5.681 1.00 96.75 275 SER A O 1
ATOM 2298 N N . LYS A 1 276 ? -13.940 5.372 6.913 1.00 97.75 276 LYS A N 1
ATOM 2299 C CA . LYS A 1 276 ? -15.193 6.134 7.066 1.00 97.75 276 LYS A CA 1
ATOM 2300 C C . LYS A 1 276 ? -15.399 6.729 8.455 1.00 97.75 276 LYS A C 1
ATOM 2302 O O . LYS A 1 276 ? -16.440 7.359 8.656 1.00 97.75 276 LYS A O 1
ATOM 2307 N N . GLY A 1 277 ? -14.440 6.555 9.364 1.00 96.88 277 GLY A N 1
ATOM 2308 C CA . GLY A 1 277 ? -14.426 7.265 10.638 1.00 96.88 277 GLY A CA 1
ATOM 2309 C C . GLY A 1 277 ? -14.259 8.769 10.444 1.00 96.88 277 GLY A C 1
ATOM 2310 O O . GLY A 1 277 ? -13.663 9.219 9.463 1.00 96.88 277 GLY A O 1
ATOM 2311 N N . LYS A 1 278 ? -14.787 9.555 11.381 1.00 96.25 278 LYS A N 1
ATOM 2312 C CA . LYS A 1 278 ? -14.611 11.011 11.400 1.00 96.25 278 LYS A CA 1
ATOM 2313 C C . LYS A 1 278 ? -13.165 11.382 11.729 1.00 96.25 278 LYS A C 1
ATOM 2315 O O . LYS A 1 278 ? -12.567 12.195 11.026 1.00 96.25 278 LYS A O 1
ATOM 2320 N N . LEU A 1 279 ? -12.608 10.756 12.763 1.00 96.38 279 LEU A N 1
ATOM 2321 C CA . LEU A 1 279 ? -11.179 10.710 13.044 1.00 96.38 279 LEU A CA 1
ATOM 2322 C C . LEU A 1 279 ? -10.641 9.302 12.772 1.00 96.38 279 LEU A C 1
ATOM 2324 O O . LEU A 1 279 ? -11.309 8.292 13.023 1.00 96.38 279 LEU A O 1
ATOM 2328 N N . PHE A 1 280 ? -9.412 9.246 12.264 1.00 96.56 280 PHE A N 1
ATOM 2329 C CA . PHE A 1 280 ? -8.685 8.007 12.016 1.00 96.56 280 PHE A CA 1
ATOM 2330 C C . PHE A 1 280 ? -7.325 8.055 12.708 1.00 96.56 280 PHE A C 1
ATOM 2332 O O . PHE A 1 280 ? -6.540 8.978 12.487 1.00 96.56 280 PHE A O 1
ATOM 2339 N N . PHE A 1 281 ? -7.041 7.024 13.497 1.00 94.88 281 PHE A N 1
ATOM 2340 C CA . PHE A 1 281 ? -5.753 6.800 14.142 1.00 94.88 281 PHE A CA 1
ATOM 2341 C C . PHE A 1 281 ? -5.179 5.470 13.651 1.00 94.88 281 PHE A C 1
ATOM 2343 O O . PHE A 1 281 ? -5.846 4.441 13.710 1.00 94.88 281 PHE A O 1
ATOM 2350 N N . GLY A 1 282 ? -3.945 5.464 13.157 1.00 89.00 282 GLY A N 1
ATOM 2351 C CA . GLY A 1 282 ? -3.322 4.259 12.610 1.00 89.00 282 GLY A CA 1
ATOM 2352 C C . GLY A 1 282 ? -1.949 3.992 13.205 1.00 89.00 282 GLY A C 1
ATOM 2353 O O . GLY A 1 282 ? -1.225 4.932 13.538 1.00 89.00 282 GLY A O 1
ATOM 2354 N N . CYS A 1 283 ? -1.590 2.712 13.294 1.00 69.25 283 CYS A N 1
ATOM 2355 C CA . CYS A 1 283 ? -0.211 2.252 13.429 1.00 69.25 283 CYS A CA 1
ATOM 2356 C C . CYS A 1 283 ? 0.242 1.401 12.237 1.00 69.25 283 CYS A C 1
ATOM 2358 O O . CYS A 1 283 ? -0.627 0.837 11.520 1.00 69.25 283 CYS A O 1
#

InterPro domains:
  IPR019378 GDP-fucose protein O-fucosyltransferase [PF10250] (123-282)

Organism: NCBI:txid265554

Foldseek 3Di:
DLVCLVPAQLVQNFAFPVPRGRDHAVVNDSDQVVHDCPSVLVSCVRGFAEDLDQQQAAAAEEFPDQDPVSVVVVVVLLVVCLVPADPDLDDPDQDPLQDQLSSNCSNLCSVHNYHPYCHNVNVPTPDYDQDDDVVSNSHPPDPPLSRYGYNDSVVVVVVVVVCVVPDDDDPLLVVLLVLVLVVCCVVANAAAEEEDEADVDPDPVSNDQLLVVCVVCPVPDAFAGEYEYHYPDPPCVSNVNVVVGYNYDYLVVVVVSCVPPDPVSSSVSSVSNNVRHPYYYYD

Radius of gyration: 22.9 Å; chains: 1; bounding box: 57×46×58 Å

Sequence (283 aa):
MEEFLKRVAMTGQMRNKVTNLVELPPQNLTDWNGQDVKVLKEWLRNVTHTPLWSPGSCLAAFPQDATEAAVNRLHGYMEEASKNPLKNPILQHPPPVDSSPLVRLRENLAGRRQLCIYDTEMQSEPVIHFMCYHKMRVRMLVHFYAFLYFEDYREDLWMKRFMRDHIRYKDPIQCAAARIVAALRKEFGDFDTFHIRRGDFQFKRTRIEAKEIYNNVKDVLPEGRPLFIATDERDKKFFDPLKQHYEIRFLDDYKHLLDGVNTNFYGMIDQLVASKGKLFFGC

Secondary structure (DSSP, 8-state):
-HHHHHHTGGGT--B-TTT--B-PPGGG----TTS-THHHHHHHHHHSB-----TTTEEEEE-SSSSHHHHHHHHHHHHHHHHS--S-SS-SSPPPTTS-HHHHHHHHTTT--EEEE--HHHHT-S-B-----TTTT----S-GGGTEEESSHHHHHHHHHHHHHH----HHHHHHHHHHHHHHHHHHSS-EEEEE--SS-S-GGG---HHHHHHHHTTTS-TT-EEEEEE----GGGGHHHHTTSEEEEGGGGGGGGTT--GGGHHHHHHHHHTTSSSEEE-

pLDDT: mean 92.3, std 6.91, range [60.0, 98.69]